Protein AF-A0A369RYW6-F1 (afdb_monomer)

Sequence (200 aa):
MDRNYFLDIVCKEEERLKSLCQYWEGVAHEENVPDEALGRIRAAIGKSGLLLNKKFQQFRKLCGTSDDVENGRETKVSDLQGFWDMVLIQVDSVTEAFKSLQLCKDNDWAENDDCKNVVKTSSSSKRKVMLRQSAVEKQATEPPQPSPQAEEKARVRELFRKQLQEMKKEGRKRVPKRMSDSIEIYAPDVMIIESPSNYK

Secondary structure (DSSP, 8-state):
--HHHHHHHHHHHHHHHHHHHHHHHHHTTSTT--HHHHHHHHHHHHHHHHIIIIIIHHHHHHHH---BGGGTB---HHHHHHHHHHHHHHHHHHHHHHHHHHHHHHTTT---GGGTTTTTS-----------PPP-------PPP--HHHHHHHHHHHHHHHHHHHHHHHHHHSS-------------------------

Solvent-accessible surface area (backbone atoms only — not comparable to full-atom values): 12683 Å² total; per-residue (Å²): 137,55,60,66,59,52,53,54,52,50,52,54,52,50,52,55,51,49,53,53,40,53,52,50,53,55,53,65,69,45,91,87,60,52,70,70,56,43,51,52,48,53,50,45,43,51,54,48,50,49,39,58,71,42,55,50,48,50,48,54,47,58,58,69,53,71,58,42,72,91,75,71,57,63,77,46,72,67,56,52,49,57,51,48,55,58,50,48,56,55,51,48,58,44,52,48,51,50,50,38,48,48,56,23,57,78,51,78,59,50,91,46,74,68,64,67,72,71,82,85,82,74,92,83,73,92,72,84,76,82,77,84,77,78,91,78,89,82,83,91,80,81,87,79,78,83,50,74,67,57,54,50,53,51,51,54,52,50,52,54,53,50,53,53,54,50,53,52,53,52,58,64,69,69,58,78,95,76,79,92,74,82,80,79,80,82,72,80,80,79,76,78,76,84,77,79,94,78,89,133

Mean predicted aligned error: 18.82 Å

Nearest PDB structures (foldseek):
  8i7o-assembly1_Fb  TM=1.808E-01  e=9.215E+00  Mus musculus

Structure (mmCIF, N/CA/C/O backbone):
data_AF-A0A369RYW6-F1
#
_entry.id   AF-A0A369RYW6-F1
#
loop_
_atom_site.group_PDB
_atom_site.id
_atom_site.type_symbol
_atom_site.label_atom_id
_atom_site.label_alt_id
_atom_site.label_comp_id
_atom_site.label_asym_id
_atom_site.label_entity_id
_atom_site.label_seq_id
_atom_site.pdbx_PDB_ins_code
_atom_site.Cartn_x
_atom_site.Cartn_y
_atom_site.Cartn_z
_atom_site.occupancy
_atom_site.B_iso_or_equiv
_atom_site.auth_seq_id
_atom_site.auth_comp_id
_atom_site.auth_asym_id
_atom_site.auth_atom_id
_atom_site.pdbx_PDB_model_num
ATOM 1 N N . MET A 1 1 ? 5.140 -12.213 -22.099 1.00 76.69 1 MET A N 1
ATOM 2 C CA . MET A 1 1 ? 4.944 -11.019 -21.255 1.00 76.69 1 MET A CA 1
ATOM 3 C C . MET A 1 1 ? 5.632 -9.861 -21.944 1.00 76.69 1 MET A C 1
ATOM 5 O O . MET A 1 1 ? 6.791 -10.017 -22.310 1.00 76.69 1 MET A O 1
ATOM 9 N N . ASP A 1 2 ? 4.935 -8.757 -22.177 1.00 83.69 2 ASP A N 1
ATOM 10 C CA . ASP A 1 2 ? 5.499 -7.532 -22.748 1.00 83.69 2 ASP A CA 1
ATOM 11 C C . ASP A 1 2 ? 5.269 -6.348 -21.792 1.00 83.69 2 ASP A C 1
ATOM 13 O O . ASP A 1 2 ? 4.672 -6.496 -20.723 1.00 83.69 2 ASP A O 1
ATOM 17 N N . ARG A 1 3 ? 5.773 -5.161 -22.143 1.00 85.81 3 ARG A N 1
ATOM 18 C CA . ARG A 1 3 ? 5.644 -3.969 -21.289 1.00 85.81 3 ARG A CA 1
ATOM 19 C C . ARG A 1 3 ? 4.186 -3.526 -21.105 1.00 85.81 3 ARG A C 1
ATOM 21 O O . ARG A 1 3 ? 3.832 -3.036 -20.037 1.00 85.81 3 ARG A O 1
ATOM 28 N N . ASN A 1 4 ? 3.339 -3.738 -22.111 1.00 87.88 4 ASN A N 1
ATOM 29 C CA . ASN A 1 4 ? 1.924 -3.369 -22.063 1.00 87.88 4 ASN A CA 1
ATOM 30 C C . ASN A 1 4 ? 1.141 -4.243 -21.076 1.00 87.88 4 ASN A C 1
ATOM 32 O O . ASN A 1 4 ? 0.338 -3.724 -20.305 1.00 87.88 4 ASN A O 1
ATOM 36 N N . TYR A 1 5 ? 1.430 -5.545 -21.037 1.00 91.19 5 TYR A N 1
ATOM 37 C CA . TYR A 1 5 ? 0.889 -6.461 -20.034 1.00 91.19 5 TYR A CA 1
ATOM 38 C C . TYR A 1 5 ? 1.204 -5.998 -18.605 1.00 91.19 5 TYR A C 1
ATOM 40 O O . TYR A 1 5 ? 0.323 -5.962 -17.747 1.00 91.19 5 TYR A O 1
ATOM 48 N N . PHE A 1 6 ? 2.449 -5.586 -18.353 1.00 90.88 6 PHE A N 1
ATOM 49 C CA . PHE A 1 6 ? 2.848 -5.066 -17.047 1.00 90.88 6 PHE A CA 1
ATOM 50 C C . PHE A 1 6 ? 2.112 -3.773 -16.683 1.00 90.88 6 PHE A C 1
ATOM 52 O O . PHE A 1 6 ? 1.672 -3.634 -15.545 1.00 90.88 6 PHE A O 1
ATOM 59 N N . LEU A 1 7 ? 1.925 -2.849 -17.631 1.00 91.19 7 LEU A N 1
ATOM 60 C CA . LEU A 1 7 ? 1.157 -1.622 -17.396 1.00 91.19 7 LEU A CA 1
ATOM 61 C C . LEU A 1 7 ? -0.304 -1.904 -17.011 1.00 91.19 7 LEU A C 1
ATOM 63 O O . LEU A 1 7 ? -0.811 -1.269 -16.088 1.00 91.19 7 LEU A O 1
ATOM 67 N N . ASP A 1 8 ? -0.961 -2.862 -17.669 1.00 93.00 8 ASP A N 1
ATOM 68 C CA . ASP A 1 8 ? -2.337 -3.258 -17.340 1.00 93.00 8 ASP A CA 1
ATOM 69 C C . ASP A 1 8 ? -2.437 -3.854 -15.927 1.00 93.00 8 ASP A C 1
ATOM 71 O O . ASP A 1 8 ? -3.273 -3.439 -15.121 1.00 93.00 8 ASP A O 1
ATOM 75 N N . ILE A 1 9 ? -1.529 -4.770 -15.581 1.00 93.38 9 ILE A N 1
ATOM 76 C CA . ILE A 1 9 ? -1.497 -5.382 -14.246 1.00 93.38 9 ILE A CA 1
ATOM 77 C C . ILE A 1 9 ? -1.264 -4.346 -13.149 1.00 93.38 9 ILE A C 1
ATOM 79 O O . ILE A 1 9 ? -1.927 -4.379 -12.115 1.00 93.38 9 ILE A O 1
ATOM 83 N N . VAL A 1 10 ? -0.349 -3.408 -13.369 1.00 93.38 10 VAL A N 1
ATOM 84 C CA . VAL A 1 10 ? -0.043 -2.332 -12.417 1.00 93.38 10 VAL A CA 1
ATOM 85 C C . VAL A 1 10 ? -1.255 -1.451 -12.190 1.00 93.38 10 VAL A C 1
ATOM 87 O O . VAL A 1 10 ? -1.544 -1.127 -11.044 1.00 93.38 10 VAL A O 1
ATOM 90 N N . CYS A 1 11 ? -1.977 -1.078 -13.251 1.00 93.69 11 CYS A N 1
ATOM 91 C CA . CYS A 1 11 ? -3.211 -0.305 -13.124 1.00 93.69 11 CYS A CA 1
ATOM 92 C C . CYS A 1 11 ? -4.242 -1.043 -12.262 1.00 93.69 11 CYS A C 1
ATOM 94 O O . CYS A 1 11 ? -4.737 -0.470 -11.292 1.00 93.69 11 CYS A O 1
ATOM 96 N N . LYS A 1 12 ? -4.498 -2.323 -12.556 1.00 95.69 12 LYS A N 1
ATOM 97 C CA . LYS A 1 12 ? -5.441 -3.154 -11.790 1.00 95.69 12 LYS A CA 1
ATOM 98 C C . LYS A 1 12 ? -5.046 -3.266 -10.320 1.00 95.69 12 LYS A C 1
ATOM 100 O O . LYS A 1 12 ? -5.884 -3.113 -9.434 1.00 95.69 12 LYS A O 1
ATOM 105 N N . GLU A 1 13 ? -3.767 -3.499 -10.052 1.00 95.56 13 GLU A N 1
ATOM 106 C CA . GLU A 1 13 ? -3.276 -3.681 -8.690 1.00 95.56 13 GLU A CA 1
ATOM 107 C C . GLU A 1 13 ? -3.247 -2.361 -7.899 1.00 95.56 13 GLU A C 1
ATOM 109 O O . GLU A 1 13 ? -3.563 -2.347 -6.708 1.00 95.56 13 GLU A O 1
ATOM 114 N N . GLU A 1 14 ? -2.949 -1.229 -8.550 1.00 95.75 14 GLU A N 1
ATOM 115 C CA . GLU A 1 14 ? -3.093 0.099 -7.944 1.00 95.75 14 GLU A CA 1
ATOM 116 C C . GLU A 1 14 ? -4.538 0.385 -7.548 1.00 95.75 14 GLU A C 1
ATOM 118 O O . GLU A 1 14 ? -4.778 0.886 -6.451 1.00 95.75 14 GLU A O 1
ATOM 123 N N . GLU A 1 15 ? -5.493 0.114 -8.439 1.00 97.06 15 GLU A N 1
ATOM 124 C CA . GLU A 1 15 ? -6.917 0.318 -8.173 1.00 97.06 15 GLU A CA 1
ATOM 125 C C . GLU A 1 15 ? -7.376 -0.551 -7.006 1.00 97.06 15 GLU A C 1
ATOM 127 O O . GLU A 1 15 ? -7.925 -0.028 -6.035 1.00 97.06 15 GLU A O 1
ATOM 132 N N . ARG A 1 16 ? -7.039 -1.846 -7.030 1.00 97.31 16 ARG A N 1
ATOM 133 C CA . ARG A 1 16 ? -7.336 -2.782 -5.942 1.00 97.31 16 ARG A CA 1
ATOM 134 C C . ARG A 1 16 ? -6.794 -2.281 -4.601 1.00 97.31 16 ARG A C 1
ATOM 136 O O . ARG A 1 16 ? -7.523 -2.257 -3.608 1.00 97.31 16 ARG A O 1
ATOM 143 N N . LEU A 1 17 ? -5.525 -1.866 -4.560 1.00 97.44 17 LEU A N 1
ATOM 144 C CA . LEU A 1 17 ? -4.885 -1.395 -3.332 1.00 97.44 17 LEU A CA 1
ATOM 145 C C . LEU A 1 17 ? -5.458 -0.048 -2.860 1.00 97.44 17 LEU A C 1
ATOM 147 O O . LEU A 1 17 ? -5.629 0.143 -1.656 1.00 97.44 17 LEU A O 1
ATOM 151 N N . LYS A 1 18 ? -5.803 0.869 -3.775 1.00 97.75 18 LYS A N 1
ATOM 152 C CA . LYS A 1 18 ? -6.486 2.135 -3.449 1.00 97.75 18 LYS A CA 1
ATOM 153 C C . LYS A 1 18 ? -7.860 1.888 -2.837 1.00 97.75 18 LYS A C 1
ATOM 155 O O . LYS A 1 18 ? -8.150 2.465 -1.792 1.00 97.75 18 LYS A O 1
ATOM 160 N N . SER A 1 19 ? -8.672 1.021 -3.440 1.00 97.75 19 SER A N 1
ATOM 161 C CA . SER A 1 19 ? -9.990 0.664 -2.904 1.00 97.75 19 SER A CA 1
ATOM 162 C C . SER A 1 19 ? -9.879 0.036 -1.517 1.00 97.75 19 SER A C 1
ATOM 164 O O . SER A 1 19 ? -10.650 0.380 -0.624 1.00 97.75 19 SER A O 1
ATOM 166 N N . LEU A 1 20 ? -8.873 -0.818 -1.298 1.00 97.00 20 LEU A N 1
ATOM 167 C CA . LEU A 1 20 ? -8.615 -1.399 0.017 1.00 97.00 20 LEU A CA 1
ATOM 168 C C . LEU A 1 20 ? -8.254 -0.321 1.051 1.00 97.00 20 LEU A C 1
ATOM 170 O O . LEU A 1 20 ? -8.810 -0.318 2.145 1.00 97.00 20 LEU A O 1
ATOM 174 N N . CYS A 1 21 ? -7.388 0.634 0.694 1.00 97.94 21 CYS A N 1
ATOM 175 C CA . CYS A 1 21 ? -7.065 1.762 1.571 1.00 97.94 21 CYS A CA 1
ATOM 176 C C . CYS A 1 21 ? -8.296 2.608 1.900 1.00 97.94 21 CYS A C 1
ATOM 178 O O . CYS A 1 21 ? -8.480 2.964 3.054 1.00 97.94 21 CYS A O 1
ATOM 180 N N . GLN A 1 22 ? -9.137 2.915 0.910 1.00 98.06 22 GLN A N 1
ATOM 181 C CA . GLN A 1 22 ? -10.349 3.716 1.106 1.00 98.06 22 GLN A CA 1
ATOM 182 C C . GLN A 1 22 ? -11.343 3.036 2.048 1.00 98.06 22 GLN A C 1
ATOM 184 O O . GLN A 1 22 ? -11.885 3.691 2.934 1.00 98.06 22 GLN A O 1
ATOM 189 N N . TYR A 1 23 ? -11.549 1.726 1.891 1.00 97.81 23 TYR A N 1
ATOM 190 C CA . TYR A 1 23 ? -12.381 0.951 2.809 1.00 97.81 23 TYR A CA 1
ATOM 191 C C . TYR A 1 23 ? -11.855 1.056 4.245 1.00 97.81 23 TYR A C 1
ATOM 193 O O . TYR A 1 23 ? -12.596 1.429 5.151 1.00 97.81 23 TYR A O 1
ATOM 201 N N . TRP A 1 24 ? -10.561 0.795 4.445 1.00 97.69 24 TRP A N 1
ATOM 202 C CA . TRP A 1 24 ? -9.947 0.831 5.772 1.00 97.69 24 TRP A CA 1
ATOM 203 C C . TRP A 1 24 ? -9.863 2.234 6.374 1.00 97.69 24 TRP A C 1
ATOM 205 O O . TRP A 1 24 ? -9.953 2.371 7.590 1.00 97.69 24 TRP A O 1
ATOM 215 N N . GLU A 1 25 ? -9.744 3.273 5.549 1.00 97.31 25 GLU A N 1
ATOM 216 C CA . GLU A 1 25 ? -9.858 4.663 5.993 1.00 97.31 25 GLU A CA 1
ATOM 217 C C . GLU A 1 25 ? -11.265 4.932 6.539 1.00 97.31 25 GLU A C 1
ATOM 219 O O . GLU A 1 25 ? -11.399 5.533 7.599 1.00 97.31 25 GLU A O 1
ATOM 224 N N . GLY A 1 26 ? -12.309 4.422 5.877 1.00 96.88 26 GLY A N 1
ATOM 225 C CA . GLY A 1 26 ? -13.681 4.478 6.385 1.00 96.88 26 GLY A CA 1
ATOM 226 C C . GLY A 1 26 ? -13.829 3.779 7.737 1.00 96.88 26 GLY A C 1
ATOM 227 O O . GLY A 1 26 ? -14.357 4.372 8.673 1.00 96.88 26 GLY A O 1
ATOM 228 N N . VAL A 1 27 ? -13.274 2.567 7.873 1.00 95.31 27 VAL A N 1
ATOM 229 C CA . VAL A 1 27 ? -13.269 1.837 9.153 1.00 95.31 27 VAL A CA 1
ATOM 230 C C . VAL A 1 27 ? -12.545 2.627 10.245 1.00 95.31 27 VAL A C 1
ATOM 232 O O . VAL A 1 27 ? -13.009 2.668 11.375 1.00 95.31 27 VAL A O 1
ATOM 235 N N . ALA A 1 28 ? -11.444 3.310 9.924 1.00 94.62 28 ALA A N 1
ATOM 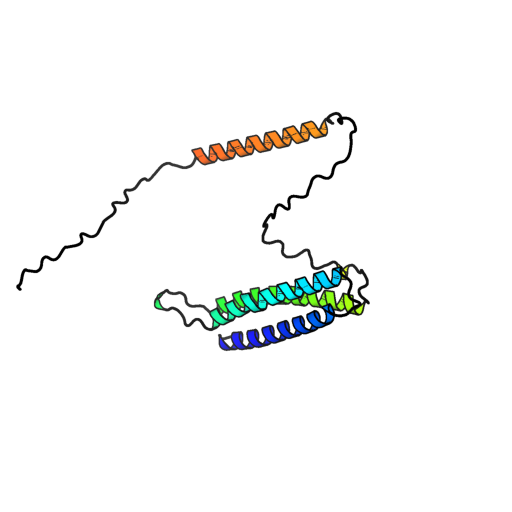236 C CA . ALA A 1 28 ? -10.700 4.115 10.895 1.00 94.62 28 ALA A CA 1
ATOM 237 C C . ALA A 1 28 ? -11.478 5.325 11.453 1.00 94.62 28 ALA A C 1
ATOM 239 O O . ALA A 1 28 ? -11.027 5.921 12.431 1.00 94.62 28 ALA A O 1
ATOM 240 N N . HIS A 1 29 ? -12.602 5.698 10.836 1.00 94.44 29 HIS A N 1
ATOM 241 C CA . HIS A 1 29 ? -13.495 6.758 11.308 1.00 94.44 29 HIS A CA 1
ATOM 242 C C . HIS A 1 29 ? -14.703 6.222 12.102 1.00 94.44 29 HIS A C 1
ATOM 244 O O . HIS A 1 29 ? -15.500 7.019 12.590 1.00 94.44 29 HIS A O 1
ATOM 250 N N . GLU A 1 30 ? -14.861 4.900 12.240 1.00 93.44 30 GLU A N 1
ATOM 251 C CA . GLU A 1 30 ? -15.901 4.295 13.082 1.00 93.44 30 GLU A CA 1
ATOM 252 C C . GLU A 1 30 ? -15.575 4.510 14.581 1.00 93.44 30 GLU A C 1
ATOM 254 O O . GLU A 1 30 ? -14.426 4.379 15.000 1.00 93.44 30 GLU A O 1
ATOM 259 N N . GLU A 1 31 ? -16.579 4.806 15.419 1.00 85.56 31 GLU A N 1
ATOM 260 C CA . GLU A 1 31 ? -16.372 5.108 16.855 1.00 85.56 31 GLU A CA 1
ATOM 261 C C . GLU A 1 31 ? -15.936 3.894 17.697 1.00 85.56 31 GLU A C 1
ATOM 263 O O . GLU A 1 31 ? -15.359 4.057 18.769 1.00 85.56 31 GLU A O 1
ATOM 268 N N . ASN A 1 32 ? -16.179 2.672 17.216 1.00 88.50 32 ASN A N 1
ATOM 269 C CA . ASN A 1 32 ? -15.964 1.437 17.980 1.00 88.50 32 ASN A CA 1
ATOM 270 C C . ASN A 1 32 ? -14.608 0.765 17.708 1.00 88.50 32 ASN A C 1
ATOM 272 O O . ASN A 1 32 ? -14.431 -0.408 18.032 1.00 88.50 32 ASN A O 1
ATOM 276 N N . VAL A 1 33 ? -13.656 1.465 17.083 1.00 91.75 33 VAL A N 1
ATOM 277 C CA . VAL A 1 33 ? -12.335 0.899 16.773 1.00 91.75 33 VAL A CA 1
ATOM 278 C C . VAL A 1 33 ? -11.345 1.215 17.897 1.00 91.75 33 VAL A C 1
ATOM 280 O O . VAL A 1 33 ? -11.083 2.389 18.157 1.00 91.75 33 VAL A O 1
ATOM 283 N N . PRO A 1 34 ? -10.728 0.207 18.540 1.00 92.00 34 PRO A N 1
ATOM 284 C CA . PRO A 1 34 ? -9.724 0.446 19.572 1.00 92.00 34 PRO A CA 1
ATOM 285 C C . PRO A 1 34 ? -8.488 1.180 19.038 1.00 92.00 34 PRO A C 1
ATOM 287 O O . PRO A 1 34 ? -8.051 0.934 17.911 1.00 92.00 34 PRO A O 1
ATOM 290 N N . ASP A 1 35 ? -7.846 1.994 19.881 1.00 90.88 35 ASP A N 1
ATOM 291 C CA . ASP A 1 35 ? -6.658 2.788 19.517 1.00 90.88 35 ASP A CA 1
ATOM 292 C C . ASP A 1 35 ? -5.524 1.953 18.900 1.00 90.88 35 ASP A C 1
ATOM 294 O O . ASP A 1 35 ? -4.876 2.374 17.938 1.00 90.88 35 ASP A O 1
ATOM 298 N N . GLU A 1 36 ? -5.310 0.736 19.406 1.00 89.81 36 GLU A N 1
ATOM 299 C CA . GLU A 1 36 ? -4.298 -0.180 18.872 1.00 89.81 36 GLU A CA 1
ATOM 300 C C . GLU A 1 36 ? -4.646 -0.653 17.450 1.00 89.81 36 GLU A C 1
ATOM 302 O O . GLU A 1 36 ? -3.780 -0.746 16.575 1.00 89.81 36 GLU A O 1
ATOM 307 N N . ALA A 1 37 ? -5.925 -0.928 17.179 1.00 91.75 37 ALA A N 1
ATOM 308 C CA . ALA A 1 37 ? -6.388 -1.267 15.838 1.00 91.75 37 ALA A CA 1
ATOM 309 C C . ALA A 1 37 ? -6.293 -0.057 14.897 1.00 91.75 37 ALA A C 1
ATOM 311 O O . ALA A 1 37 ? -5.787 -0.205 13.784 1.00 91.75 37 ALA A O 1
ATOM 312 N N . LEU A 1 38 ? -6.659 1.146 15.355 1.00 94.19 38 LEU A N 1
ATOM 313 C CA . LEU A 1 38 ? -6.482 2.390 14.596 1.00 94.19 38 LEU A CA 1
ATOM 314 C C . LEU A 1 38 ? -5.016 2.627 14.218 1.00 94.19 38 LEU A C 1
ATOM 316 O O . LEU A 1 38 ? -4.717 2.985 13.076 1.00 94.19 38 LEU A O 1
ATOM 320 N N . GLY A 1 39 ? -4.086 2.399 15.148 1.00 94.25 39 GLY A N 1
ATOM 321 C CA . GLY A 1 39 ? -2.649 2.483 14.888 1.00 94.25 39 GLY A CA 1
ATOM 322 C C . GLY A 1 39 ? -2.207 1.531 13.774 1.00 94.25 39 GLY A C 1
ATOM 323 O O . GLY A 1 39 ? -1.517 1.946 12.837 1.00 94.25 39 GLY A O 1
ATOM 324 N N . ARG A 1 40 ? -2.660 0.273 13.825 1.00 94.50 40 ARG A N 1
ATOM 325 C CA . ARG A 1 40 ? -2.381 -0.737 12.792 1.00 94.50 40 ARG A CA 1
ATOM 326 C C . ARG A 1 40 ? -3.003 -0.382 11.438 1.00 94.50 40 ARG A C 1
ATOM 328 O O . ARG A 1 40 ? -2.312 -0.497 10.425 1.00 94.50 40 ARG A O 1
ATOM 335 N N . ILE A 1 41 ? -4.247 0.101 11.410 1.00 96.06 41 ILE A N 1
ATOM 336 C CA . ILE A 1 41 ? -4.922 0.554 10.184 1.00 96.06 41 ILE A CA 1
ATOM 337 C C . ILE A 1 41 ? -4.132 1.697 9.539 1.00 96.06 41 ILE A C 1
ATOM 339 O O . ILE A 1 41 ? -3.732 1.594 8.379 1.00 96.06 41 ILE A O 1
ATOM 343 N N . ARG A 1 42 ? -3.812 2.749 10.303 1.00 96.69 42 ARG A N 1
ATOM 344 C CA . ARG A 1 42 ? -3.034 3.902 9.813 1.00 96.69 42 ARG A CA 1
ATOM 345 C C . ARG A 1 42 ? -1.658 3.486 9.298 1.00 96.69 42 ARG A C 1
ATOM 347 O O . ARG A 1 42 ? -1.205 3.989 8.270 1.00 96.69 42 ARG A O 1
ATOM 354 N N . ALA A 1 43 ? -0.993 2.547 9.973 1.00 96.69 43 ALA A N 1
ATOM 355 C CA . ALA A 1 43 ? 0.288 2.011 9.522 1.00 96.69 43 ALA A CA 1
ATOM 356 C C . ALA A 1 43 ? 0.164 1.243 8.193 1.00 96.69 43 ALA A C 1
ATOM 358 O O . ALA A 1 43 ? 0.985 1.444 7.292 1.00 96.69 43 ALA A O 1
ATOM 359 N N . ALA A 1 44 ? -0.863 0.400 8.042 1.00 97.12 44 ALA A N 1
ATOM 360 C CA . ALA A 1 44 ? -1.126 -0.346 6.812 1.00 97.12 44 ALA A CA 1
ATOM 361 C C . ALA A 1 44 ? -1.478 0.586 5.640 1.00 97.12 44 ALA A C 1
ATOM 363 O O . ALA A 1 44 ? -0.895 0.462 4.558 1.00 97.12 44 ALA A O 1
ATOM 364 N N . ILE A 1 45 ? -2.341 1.583 5.862 1.00 97.94 45 ILE A N 1
ATOM 365 C CA . ILE A 1 45 ? -2.678 2.618 4.871 1.00 97.94 45 ILE A CA 1
ATOM 366 C C . ILE A 1 45 ? -1.429 3.420 4.490 1.00 97.94 45 ILE A C 1
ATOM 368 O O . ILE A 1 45 ? -1.141 3.594 3.307 1.00 97.94 45 ILE A O 1
ATOM 372 N N . GLY A 1 46 ? -0.612 3.829 5.465 1.00 97.62 46 GLY A N 1
ATOM 373 C CA . GLY A 1 46 ? 0.644 4.535 5.212 1.00 97.62 46 GLY A CA 1
ATOM 374 C C . GLY A 1 46 ? 1.624 3.720 4.360 1.00 97.62 46 GLY A C 1
ATOM 375 O O . GLY A 1 46 ? 2.191 4.235 3.391 1.00 97.62 46 GLY A O 1
ATOM 376 N N . LYS A 1 47 ? 1.797 2.426 4.664 1.00 97.06 47 LYS A N 1
ATOM 377 C CA . LYS A 1 47 ? 2.647 1.518 3.875 1.00 97.06 47 LYS A CA 1
ATOM 378 C C . LYS A 1 47 ? 2.102 1.337 2.454 1.00 97.06 47 LYS A C 1
ATOM 380 O O . LYS A 1 47 ? 2.876 1.411 1.500 1.00 97.06 47 LYS A O 1
ATOM 385 N N . SER A 1 48 ? 0.788 1.198 2.300 1.00 97.69 48 SER A N 1
ATOM 386 C CA . SER A 1 48 ? 0.113 1.150 0.995 1.00 97.69 48 SER A CA 1
ATOM 387 C C . SER A 1 48 ? 0.335 2.427 0.186 1.00 97.69 48 SER A C 1
ATOM 389 O O . SER A 1 48 ? 0.704 2.372 -0.985 1.00 97.69 48 SER A O 1
ATOM 391 N N . GLY A 1 49 ? 0.196 3.591 0.823 1.00 97.19 49 GLY A N 1
ATOM 392 C CA . GLY A 1 49 ? 0.434 4.891 0.203 1.00 97.19 49 GLY A CA 1
ATOM 393 C C . GLY A 1 49 ? 1.872 5.046 -0.291 1.00 97.19 49 GLY A C 1
ATOM 394 O O . GLY A 1 49 ? 2.097 5.608 -1.364 1.00 97.19 49 GLY A O 1
ATOM 395 N N . LEU A 1 50 ? 2.856 4.503 0.434 1.00 97.06 50 LEU A N 1
ATOM 396 C CA . LEU A 1 50 ? 4.244 4.457 -0.033 1.00 97.06 50 LEU A CA 1
ATOM 397 C C . LEU A 1 50 ? 4.413 3.554 -1.256 1.00 97.06 50 LEU A C 1
ATOM 399 O O . LEU A 1 50 ? 5.163 3.920 -2.162 1.00 97.06 50 LEU A O 1
ATOM 403 N N . LEU A 1 51 ? 3.730 2.408 -1.313 1.00 96.62 51 LEU A N 1
ATOM 404 C CA . LEU A 1 51 ? 3.743 1.564 -2.507 1.00 96.62 51 LEU A CA 1
ATOM 405 C C . LEU A 1 51 ? 3.168 2.331 -3.697 1.00 96.62 51 LEU A C 1
ATOM 407 O O . LEU A 1 51 ? 3.876 2.510 -4.689 1.00 96.62 51 LEU A O 1
ATOM 411 N N . LEU A 1 52 ? 1.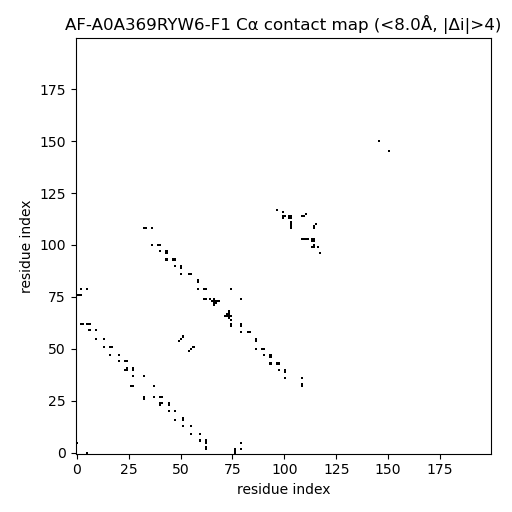945 2.848 -3.569 1.00 96.50 52 LEU A N 1
ATOM 412 C CA . LEU A 1 52 ? 1.223 3.553 -4.632 1.00 96.50 52 LEU A CA 1
ATOM 413 C C . LEU A 1 52 ? 2.002 4.761 -5.170 1.00 96.50 52 LEU A C 1
ATOM 415 O O . LEU A 1 52 ? 2.166 4.914 -6.377 1.00 96.50 52 LEU A O 1
ATOM 419 N N . ASN A 1 53 ? 2.532 5.603 -4.282 1.00 95.38 53 ASN A N 1
ATOM 420 C CA . ASN A 1 53 ? 3.191 6.848 -4.684 1.00 95.38 53 ASN A CA 1
ATOM 421 C C . ASN A 1 53 ? 4.669 6.677 -5.056 1.00 95.38 53 ASN A C 1
ATOM 423 O O . ASN A 1 53 ? 5.248 7.576 -5.664 1.00 95.38 53 ASN A O 1
ATOM 427 N N . LYS A 1 54 ? 5.310 5.559 -4.684 1.00 95.56 54 LYS A N 1
ATOM 428 C CA . LYS A 1 54 ? 6.738 5.336 -4.966 1.00 95.56 54 LYS A CA 1
ATOM 429 C C . LYS A 1 54 ? 6.976 4.130 -5.851 1.00 95.56 54 LYS A C 1
ATOM 431 O O . LYS A 1 54 ? 7.500 4.290 -6.946 1.00 95.56 54 LYS A O 1
ATOM 436 N N . LYS A 1 55 ? 6.629 2.930 -5.384 1.00 95.19 55 LYS A N 1
ATOM 437 C CA . LYS A 1 55 ? 6.965 1.680 -6.080 1.00 95.19 55 LYS A CA 1
ATOM 438 C C . LYS A 1 55 ? 6.214 1.540 -7.397 1.00 95.19 55 LYS A C 1
ATOM 440 O O . LYS A 1 55 ? 6.845 1.288 -8.418 1.00 95.19 55 LYS A O 1
ATOM 445 N N . PHE A 1 56 ? 4.913 1.798 -7.388 1.00 94.81 56 PHE A N 1
ATOM 446 C CA . PHE A 1 56 ? 4.088 1.756 -8.591 1.00 94.81 56 PHE A CA 1
ATOM 447 C C . PHE A 1 56 ? 4.477 2.850 -9.601 1.00 94.81 56 PHE A C 1
ATOM 449 O O . PHE A 1 56 ? 4.693 2.566 -10.777 1.00 94.81 56 PHE A O 1
ATOM 456 N N . GLN A 1 57 ? 4.712 4.082 -9.135 1.00 93.81 57 GLN A N 1
ATOM 457 C CA . GLN A 1 57 ? 5.214 5.173 -9.984 1.00 93.81 57 GLN A CA 1
ATOM 458 C C . GLN A 1 57 ? 6.593 4.874 -10.588 1.00 93.81 57 GLN A C 1
ATOM 460 O O . GLN A 1 57 ? 6.835 5.151 -11.761 1.00 93.81 57 GLN A O 1
ATOM 465 N N . GLN A 1 58 ? 7.504 4.291 -9.805 1.00 93.00 58 GLN A N 1
ATOM 466 C CA . GLN A 1 58 ? 8.808 3.848 -10.295 1.00 93.00 58 GLN A CA 1
ATOM 467 C C . GLN A 1 58 ? 8.651 2.773 -11.375 1.00 93.00 58 GLN A C 1
ATOM 469 O O . GLN A 1 58 ? 9.321 2.844 -12.400 1.00 93.00 58 GLN A O 1
ATOM 474 N N . PHE A 1 59 ? 7.741 1.821 -11.181 1.00 92.69 59 PHE A N 1
ATOM 475 C CA . PHE A 1 59 ? 7.504 0.767 -12.156 1.00 92.69 59 PHE A CA 1
ATOM 476 C C . PHE A 1 59 ? 6.905 1.281 -13.469 1.00 92.69 59 PHE A C 1
ATOM 478 O O . PHE A 1 59 ? 7.373 0.901 -14.539 1.00 92.69 59 PHE A O 1
ATOM 485 N N . ARG A 1 60 ? 5.934 2.205 -13.410 1.00 91.12 60 ARG A N 1
ATOM 486 C CA . ARG A 1 60 ? 5.385 2.866 -14.609 1.00 91.12 60 ARG A CA 1
ATOM 487 C C . ARG A 1 60 ? 6.477 3.575 -15.408 1.00 91.12 60 ARG A C 1
ATOM 489 O O . ARG A 1 60 ? 6.508 3.459 -16.630 1.00 91.12 60 ARG A O 1
ATOM 496 N N . LYS A 1 61 ? 7.400 4.258 -14.720 1.00 89.50 61 LYS A N 1
ATOM 497 C CA . LYS A 1 61 ? 8.569 4.880 -15.361 1.00 89.50 61 LYS A CA 1
ATOM 498 C C . LYS A 1 61 ? 9.442 3.835 -16.047 1.00 89.50 61 LYS A C 1
ATOM 500 O O . LYS A 1 61 ? 9.762 4.019 -17.212 1.00 89.50 61 LYS A O 1
ATOM 505 N N . LEU A 1 62 ? 9.761 2.728 -15.375 1.00 89.00 62 LEU A N 1
ATOM 506 C CA . LEU A 1 62 ? 10.542 1.637 -15.973 1.00 89.00 62 LEU A CA 1
ATOM 507 C C . LEU A 1 62 ? 9.857 1.042 -17.212 1.00 89.00 62 LEU A C 1
ATOM 509 O O . LEU A 1 62 ? 10.520 0.784 -18.210 1.00 89.00 62 LEU A O 1
ATOM 513 N N . CYS A 1 63 ? 8.531 0.891 -17.193 1.00 87.19 63 CYS A N 1
ATOM 514 C CA . CYS A 1 63 ? 7.780 0.418 -18.357 1.00 87.19 63 CYS A CA 1
ATOM 515 C C . CYS A 1 63 ? 7.831 1.421 -19.524 1.00 87.19 63 CYS A C 1
ATOM 517 O O . CYS A 1 63 ? 7.973 1.011 -20.674 1.00 87.19 63 CYS A O 1
ATOM 519 N N . GLY A 1 64 ? 7.736 2.723 -19.230 1.00 80.25 64 GLY A N 1
ATOM 520 C CA . GLY A 1 64 ? 7.696 3.800 -20.225 1.00 80.25 64 GLY A CA 1
ATOM 521 C C . GLY A 1 64 ? 9.054 4.347 -20.675 1.00 80.25 64 GLY A C 1
ATOM 522 O O . GLY A 1 64 ? 9.082 5.180 -21.575 1.00 80.25 64 GLY A O 1
ATOM 523 N N . THR A 1 65 ? 10.168 3.924 -20.068 1.00 75.88 65 THR A N 1
ATOM 524 C CA . THR A 1 65 ? 11.506 4.373 -20.483 1.00 75.88 65 THR A CA 1
ATOM 525 C C . THR A 1 65 ? 11.821 3.710 -21.822 1.00 75.88 65 THR A C 1
ATOM 527 O O . THR A 1 65 ? 12.082 2.508 -21.865 1.00 75.88 65 THR A O 1
ATOM 530 N N . SER A 1 66 ? 11.721 4.461 -22.920 1.00 63.03 66 SER A N 1
ATOM 531 C CA . SER A 1 66 ? 12.275 4.054 -24.212 1.00 63.03 66 SER A CA 1
ATOM 532 C C . SER A 1 66 ? 13.775 3.883 -24.037 1.00 63.03 66 SER A C 1
ATOM 534 O O . SER A 1 66 ? 14.402 4.735 -23.414 1.00 63.03 66 SER A O 1
ATOM 536 N N . ASP A 1 67 ? 14.324 2.776 -24.514 1.00 64.19 67 ASP A N 1
ATOM 537 C CA . ASP A 1 67 ? 15.701 2.400 -24.225 1.00 64.19 67 ASP A CA 1
ATOM 538 C C . ASP A 1 67 ? 16.660 3.534 -24.606 1.00 64.19 67 ASP A C 1
ATOM 540 O O . ASP A 1 67 ? 16.677 3.985 -25.752 1.00 64.19 67 ASP A O 1
ATOM 544 N N . ASP A 1 68 ? 17.440 4.023 -23.635 1.00 59.97 68 ASP A N 1
ATOM 545 C CA . ASP A 1 68 ? 18.502 4.996 -23.889 1.00 59.97 68 ASP A CA 1
ATOM 546 C C . ASP A 1 68 ? 19.644 4.249 -24.589 1.00 59.97 68 ASP A C 1
ATOM 548 O O . ASP A 1 68 ? 20.616 3.806 -23.962 1.00 59.97 68 ASP A O 1
ATOM 552 N N . VAL A 1 69 ? 19.489 4.059 -25.904 1.00 57.56 69 VAL A N 1
ATOM 553 C CA . VAL A 1 69 ? 20.436 3.337 -26.768 1.00 57.56 69 VAL A CA 1
ATOM 554 C C . VAL A 1 69 ? 21.835 3.961 -26.677 1.00 57.56 69 VAL A C 1
ATOM 556 O O . VAL A 1 69 ? 22.834 3.249 -26.713 1.00 57.56 69 VAL A O 1
ATOM 559 N N . GLU A 1 70 ? 21.909 5.278 -26.463 1.00 59.75 70 GLU A N 1
ATOM 560 C CA . GLU A 1 70 ? 23.151 6.052 -26.341 1.00 59.75 70 GLU A CA 1
ATOM 561 C C . GLU A 1 70 ? 23.958 5.729 -25.067 1.00 59.75 70 GLU A C 1
ATOM 563 O O . GLU A 1 70 ? 25.186 5.801 -25.069 1.00 59.75 70 GLU A O 1
ATOM 568 N N . ASN A 1 71 ? 23.299 5.292 -23.989 1.00 63.75 71 ASN A N 1
ATOM 569 C CA . ASN A 1 71 ? 23.944 4.981 -22.708 1.00 63.75 71 ASN A CA 1
ATOM 570 C C . ASN A 1 71 ? 23.971 3.479 -22.383 1.00 63.75 71 ASN A C 1
ATOM 572 O O . ASN A 1 71 ? 24.440 3.103 -21.304 1.00 63.75 71 ASN A O 1
ATOM 576 N N . GLY A 1 72 ? 23.452 2.626 -23.274 1.00 62.00 72 GLY A N 1
ATOM 577 C CA . GLY A 1 72 ? 23.381 1.174 -23.077 1.00 62.00 72 GLY A CA 1
ATOM 578 C C . GLY A 1 72 ? 22.496 0.744 -21.901 1.00 62.00 72 GLY A C 1
ATOM 579 O O . GLY A 1 72 ? 22.661 -0.357 -21.377 1.00 62.00 72 GLY A O 1
ATOM 580 N N . ARG A 1 73 ? 21.579 1.611 -21.447 1.00 64.62 73 ARG A N 1
ATOM 581 C CA . ARG A 1 73 ? 20.658 1.343 -20.329 1.00 64.62 73 ARG A CA 1
ATOM 582 C C . ARG A 1 73 ? 19.293 0.927 -20.867 1.00 64.62 73 ARG A C 1
ATOM 584 O O . ARG A 1 73 ? 18.305 1.636 -20.719 1.00 64.62 73 ARG A O 1
ATOM 591 N N . GLU A 1 74 ? 19.260 -0.229 -21.511 1.00 71.50 74 GLU A N 1
ATOM 592 C CA . GLU A 1 74 ? 18.018 -0.871 -21.939 1.00 71.50 74 GLU A CA 1
ATOM 593 C C . GLU A 1 74 ? 17.356 -1.559 -20.739 1.00 71.50 74 GLU A C 1
ATOM 595 O O . GLU A 1 74 ? 17.995 -2.351 -20.041 1.00 71.50 74 GLU A O 1
ATOM 600 N N . THR A 1 75 ? 16.078 -1.262 -20.487 1.00 78.75 75 THR A N 1
ATOM 601 C CA . THR A 1 75 ? 15.321 -1.962 -19.437 1.00 78.75 75 THR A CA 1
ATOM 602 C C . THR A 1 75 ? 14.756 -3.244 -20.030 1.00 78.75 75 THR A C 1
ATOM 604 O O . THR A 1 75 ? 13.823 -3.219 -20.838 1.00 78.75 75 THR A O 1
ATOM 607 N N . LYS A 1 76 ? 15.302 -4.397 -19.644 1.00 84.81 76 LYS A N 1
ATOM 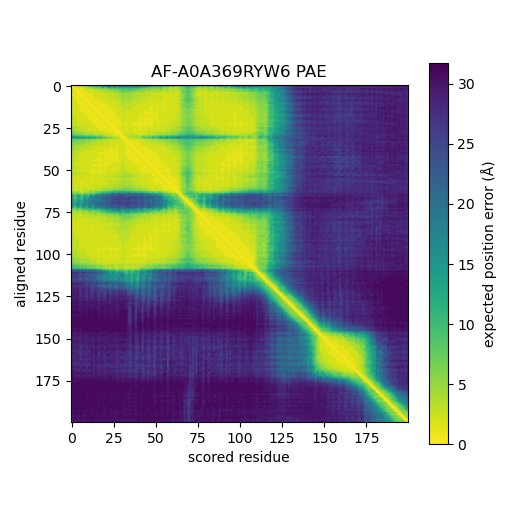608 C CA . LYS A 1 76 ? 14.843 -5.672 -20.197 1.00 84.81 76 LYS A CA 1
ATOM 609 C C . LYS A 1 76 ? 13.514 -6.070 -19.575 1.00 84.81 76 LYS A C 1
ATOM 611 O O . LYS A 1 76 ? 13.210 -5.759 -18.425 1.00 84.81 76 LYS A O 1
ATOM 616 N N . VAL A 1 77 ? 12.734 -6.859 -20.310 1.00 86.44 77 VAL A N 1
ATOM 617 C CA . VAL A 1 77 ? 11.492 -7.456 -19.789 1.00 86.44 77 VAL A CA 1
ATOM 618 C C . VAL A 1 77 ? 11.763 -8.300 -18.531 1.00 86.44 77 VAL A C 1
ATOM 620 O O . VAL A 1 77 ? 10.937 -8.328 -17.623 1.00 86.44 77 VAL A O 1
ATOM 623 N N . SER A 1 78 ? 12.942 -8.925 -18.429 1.00 88.88 78 SER A N 1
ATOM 624 C CA . SER A 1 78 ? 13.396 -9.624 -17.218 1.00 88.88 78 SER A CA 1
ATOM 625 C C . SER A 1 78 ? 13.577 -8.694 -16.017 1.00 88.88 78 SER A C 1
ATOM 627 O O . SER A 1 78 ? 13.254 -9.079 -14.896 1.00 88.88 78 SER A O 1
ATOM 629 N N . ASP A 1 79 ? 14.059 -7.470 -16.244 1.00 89.56 79 ASP A N 1
ATOM 630 C CA . ASP A 1 79 ? 14.250 -6.475 -15.186 1.00 89.56 79 ASP A CA 1
ATOM 631 C C . ASP A 1 79 ? 12.893 -5.974 -14.677 1.00 89.56 79 ASP A C 1
ATOM 633 O O . ASP A 1 79 ? 12.700 -5.810 -13.470 1.00 89.56 79 ASP A O 1
ATOM 637 N N . LEU A 1 80 ? 11.922 -5.804 -15.585 1.00 91.06 80 LEU A N 1
ATOM 638 C CA . LEU A 1 80 ? 10.535 -5.499 -15.226 1.00 91.06 80 LEU A CA 1
ATOM 639 C C . LEU A 1 80 ? 9.912 -6.626 -14.400 1.00 91.06 80 LEU A C 1
ATOM 641 O O . LEU A 1 80 ? 9.338 -6.349 -13.352 1.00 91.06 80 LEU A O 1
ATOM 645 N N . GLN A 1 81 ? 10.071 -7.886 -14.812 1.00 93.19 81 GLN A N 1
ATOM 646 C CA . GLN A 1 81 ? 9.568 -9.022 -14.036 1.00 93.19 81 GLN A CA 1
ATOM 647 C C . GLN A 1 81 ? 10.165 -9.036 -12.623 1.00 93.19 81 GLN A C 1
ATOM 649 O O . GLN A 1 81 ? 9.421 -9.065 -11.649 1.00 93.19 81 GLN A O 1
ATOM 654 N N . GLY A 1 82 ? 11.491 -8.927 -12.497 1.00 94.31 82 GLY A N 1
ATOM 655 C CA . GLY A 1 82 ? 12.151 -8.952 -11.190 1.00 94.31 82 GLY A CA 1
ATOM 656 C C . GLY A 1 82 ? 11.744 -7.784 -10.285 1.00 94.31 82 GLY A C 1
ATOM 657 O O . GLY A 1 82 ? 11.553 -7.961 -9.079 1.00 94.31 82 GLY A O 1
ATOM 658 N N . PHE A 1 83 ? 11.562 -6.582 -10.846 1.00 94.06 83 PHE A N 1
ATOM 659 C CA . PHE A 1 83 ? 11.035 -5.459 -10.072 1.00 94.06 83 PHE A CA 1
ATOM 660 C C . PHE A 1 83 ? 9.582 -5.699 -9.655 1.00 94.06 83 PHE A C 1
ATOM 662 O O . PHE A 1 83 ? 9.223 -5.403 -8.514 1.00 94.06 83 PHE A O 1
ATOM 669 N N . TRP A 1 84 ? 8.755 -6.233 -10.554 1.00 95.12 84 TRP A N 1
ATOM 670 C CA . TRP A 1 84 ? 7.355 -6.532 -10.277 1.00 95.12 84 TRP A CA 1
ATOM 671 C C . TRP A 1 84 ? 7.201 -7.578 -9.171 1.00 95.12 84 TRP A C 1
ATOM 673 O O . TRP A 1 84 ? 6.438 -7.347 -8.237 1.00 95.12 84 TRP A O 1
ATOM 683 N N . ASP A 1 85 ? 7.998 -8.646 -9.187 1.00 95.75 85 ASP A N 1
ATOM 684 C CA . ASP A 1 85 ? 8.012 -9.665 -8.130 1.00 95.75 85 ASP A CA 1
ATOM 685 C C . ASP A 1 85 ? 8.327 -9.040 -6.758 1.00 95.75 85 ASP A C 1
ATOM 687 O O . ASP A 1 85 ? 7.663 -9.311 -5.756 1.00 95.75 85 ASP A O 1
ATOM 691 N N . MET A 1 86 ? 9.295 -8.116 -6.707 1.00 95.50 86 MET A N 1
ATOM 692 C CA . MET A 1 86 ? 9.610 -7.365 -5.486 1.00 95.50 86 MET A CA 1
ATOM 693 C C . MET A 1 86 ? 8.448 -6.458 -5.036 1.00 95.50 86 MET A C 1
ATOM 695 O O . MET A 1 86 ? 8.234 -6.294 -3.830 1.00 95.50 86 MET A O 1
ATOM 699 N N . VAL A 1 87 ? 7.715 -5.835 -5.967 1.00 95.69 87 VAL A N 1
ATOM 700 C CA . VAL A 1 87 ? 6.522 -5.033 -5.640 1.00 95.69 87 VAL A CA 1
ATOM 701 C C . VAL A 1 87 ? 5.412 -5.924 -5.096 1.00 95.69 87 VAL A C 1
ATOM 703 O O . VAL A 1 87 ? 4.858 -5.593 -4.049 1.00 95.69 87 VAL A O 1
ATOM 706 N N . LEU A 1 88 ? 5.144 -7.062 -5.739 1.00 95.44 88 LEU A N 1
ATOM 707 C CA . LEU A 1 88 ? 4.127 -8.023 -5.319 1.00 95.44 88 LEU A CA 1
ATOM 708 C C . LEU A 1 88 ? 4.367 -8.525 -3.896 1.00 95.44 88 LEU A C 1
ATOM 710 O O . LEU A 1 88 ? 3.461 -8.427 -3.081 1.00 95.44 88 LEU A O 1
ATOM 714 N N . ILE A 1 89 ? 5.598 -8.905 -3.533 1.00 96.62 89 ILE A N 1
ATOM 715 C CA . ILE A 1 89 ? 5.928 -9.306 -2.149 1.00 96.62 89 ILE A CA 1
ATOM 716 C C . ILE A 1 89 ? 5.533 -8.217 -1.134 1.00 96.62 89 ILE A C 1
ATOM 718 O O . ILE A 1 89 ? 5.057 -8.500 -0.032 1.00 96.62 89 ILE A O 1
ATOM 722 N N . GLN A 1 90 ? 5.733 -6.941 -1.478 1.00 95.69 90 GLN A N 1
ATOM 723 C CA . GLN A 1 90 ? 5.366 -5.839 -0.586 1.00 95.69 90 GLN A CA 1
ATOM 724 C C . GLN A 1 90 ? 3.854 -5.604 -0.545 1.00 95.69 90 GLN A C 1
ATOM 726 O O . GLN A 1 90 ? 3.331 -5.263 0.518 1.00 95.69 90 GLN A O 1
ATOM 731 N N . VAL A 1 91 ? 3.170 -5.778 -1.674 1.00 96.12 91 VAL A N 1
ATOM 732 C CA . VAL A 1 91 ? 1.710 -5.694 -1.776 1.00 96.12 91 VAL A CA 1
ATOM 733 C C . VAL A 1 91 ? 1.043 -6.827 -0.997 1.00 96.12 91 VAL A C 1
ATOM 735 O O . VAL A 1 91 ? 0.087 -6.569 -0.264 1.00 96.12 91 VAL A O 1
ATOM 738 N N . ASP A 1 92 ? 1.577 -8.043 -1.070 1.00 96.62 92 ASP A N 1
ATOM 739 C CA . ASP A 1 92 ? 1.109 -9.200 -0.309 1.00 96.62 92 ASP A CA 1
ATOM 740 C C . ASP A 1 92 ? 1.256 -8.952 1.189 1.00 96.62 92 ASP A C 1
ATOM 742 O O . ASP A 1 92 ? 0.275 -9.054 1.917 1.00 96.62 92 ASP A O 1
ATOM 746 N N . SER A 1 93 ? 2.421 -8.476 1.642 1.00 95.56 93 SER A N 1
ATOM 747 C CA . SER A 1 93 ? 2.643 -8.116 3.051 1.00 95.56 93 SER A CA 1
ATOM 748 C C . SER A 1 93 ? 1.631 -7.089 3.581 1.00 95.56 93 SER A C 1
ATOM 750 O O . SER A 1 93 ? 1.239 -7.128 4.747 1.00 95.56 93 SER A O 1
ATOM 752 N N . VAL A 1 94 ? 1.220 -6.132 2.750 1.00 96.69 94 VAL A N 1
ATOM 753 C CA . VAL A 1 94 ? 0.210 -5.131 3.120 1.00 96.69 94 VAL A CA 1
ATOM 754 C C . VAL A 1 94 ? -1.198 -5.723 3.080 1.00 96.69 94 VAL A C 1
ATOM 756 O O . VAL A 1 94 ? -2.010 -5.456 3.962 1.00 96.69 94 VAL A O 1
ATOM 759 N N . THR A 1 95 ? -1.482 -6.558 2.085 1.00 96.06 95 THR A N 1
ATOM 760 C CA . THR A 1 95 ? -2.755 -7.269 1.963 1.00 96.06 95 THR A CA 1
ATOM 761 C C . THR A 1 95 ? -2.965 -8.211 3.152 1.00 96.06 95 THR A C 1
ATOM 763 O O . THR A 1 95 ? -4.065 -8.272 3.690 1.00 96.06 95 THR A O 1
ATOM 766 N N . GLU A 1 96 ? -1.919 -8.895 3.612 1.00 95.69 96 GLU A N 1
ATOM 767 C CA . GLU A 1 96 ? -1.927 -9.698 4.837 1.00 95.69 96 GLU A CA 1
ATOM 768 C C . GLU A 1 96 ? -2.222 -8.848 6.072 1.00 95.69 96 GLU A C 1
ATOM 770 O O . GLU A 1 96 ? -3.091 -9.215 6.858 1.00 95.69 96 GLU A O 1
ATOM 775 N N . ALA A 1 97 ? -1.596 -7.673 6.207 1.00 94.94 97 ALA A N 1
ATOM 776 C CA . ALA A 1 97 ? -1.889 -6.761 7.313 1.00 94.94 97 ALA A CA 1
ATOM 777 C C . ALA A 1 97 ? -3.377 -6.368 7.356 1.00 94.94 97 ALA A C 1
ATOM 779 O O . ALA A 1 97 ? -3.993 -6.374 8.422 1.00 94.94 97 ALA A O 1
ATOM 780 N N . PHE A 1 98 ? -3.973 -6.078 6.196 1.00 96.38 98 PHE A N 1
ATOM 781 C CA . PHE A 1 98 ? -5.403 -5.797 6.091 1.00 96.38 98 PHE A CA 1
ATOM 782 C C . PHE A 1 98 ? -6.282 -7.023 6.366 1.00 96.38 98 PHE A C 1
ATOM 784 O O . PHE A 1 98 ? -7.328 -6.879 6.988 1.00 96.38 98 PHE A O 1
ATOM 791 N N . LYS A 1 99 ? -5.869 -8.232 5.969 1.00 95.50 99 LYS A N 1
ATOM 792 C CA . LYS A 1 99 ? -6.585 -9.473 6.313 1.00 95.50 99 LYS A CA 1
ATOM 793 C C . LYS A 1 99 ? -6.590 -9.725 7.822 1.00 95.50 99 LYS A C 1
ATOM 795 O O . LYS A 1 99 ? -7.640 -10.036 8.374 1.00 95.50 99 LYS A O 1
ATOM 800 N N . SER A 1 100 ? -5.457 -9.540 8.501 1.00 93.00 100 SER A N 1
ATOM 801 C CA . SER A 1 100 ? -5.383 -9.647 9.965 1.00 93.00 100 SER A CA 1
ATOM 802 C C . SER A 1 100 ? -6.265 -8.605 10.652 1.00 93.00 100 SER A C 1
ATOM 804 O O . SER A 1 100 ? -6.924 -8.907 11.642 1.00 93.00 100 SER A O 1
ATOM 806 N N . LEU A 1 101 ? -6.319 -7.382 10.116 1.00 93.88 101 LEU A N 1
ATOM 807 C CA . LEU A 1 101 ? -7.238 -6.351 10.599 1.00 93.88 101 LEU A CA 1
ATOM 808 C C . LEU A 1 101 ? -8.703 -6.736 10.381 1.00 93.88 101 LEU A C 1
ATOM 810 O O . LEU A 1 101 ? -9.511 -6.513 11.279 1.00 93.88 101 LEU A O 1
ATOM 814 N N . GLN A 1 102 ? -9.040 -7.336 9.236 1.00 94.56 102 GLN A N 1
ATOM 815 C CA . GLN A 1 102 ? -10.396 -7.815 8.966 1.00 94.56 102 GLN A CA 1
ATOM 816 C C . GLN A 1 102 ? -10.807 -8.880 9.983 1.00 94.56 102 GLN A C 1
ATOM 818 O O . GLN A 1 102 ? -11.865 -8.755 10.582 1.00 94.56 102 GLN A O 1
ATOM 823 N N . LEU A 1 103 ? -9.932 -9.849 10.268 1.00 91.94 103 LEU A N 1
ATOM 824 C CA . LEU A 1 103 ? -10.192 -10.870 11.282 1.00 91.94 103 LEU A CA 1
ATOM 825 C C . LEU A 1 103 ? -10.400 -10.266 12.679 1.00 91.94 103 LEU A C 1
ATOM 827 O O . LEU A 1 103 ? -11.242 -10.742 13.433 1.00 91.94 103 LEU A O 1
ATOM 831 N N . CYS A 1 104 ? -9.662 -9.210 13.033 1.00 89.94 104 CYS A N 1
ATOM 832 C CA . CYS A 1 104 ? -9.914 -8.490 14.282 1.00 89.94 104 CYS A CA 1
ATOM 833 C C . CYS A 1 104 ? -11.288 -7.825 14.279 1.00 89.94 104 CYS A C 1
ATOM 835 O O . CYS A 1 104 ? -12.005 -7.952 15.263 1.00 89.94 104 CYS A O 1
ATOM 837 N N . LYS A 1 105 ? -11.658 -7.142 13.189 1.00 91.00 105 LYS A N 1
ATOM 838 C CA . LYS A 1 105 ? -12.968 -6.493 13.058 1.00 91.00 105 LYS A CA 1
ATOM 839 C C . LYS A 1 105 ? -14.108 -7.508 13.183 1.00 91.00 105 LYS A C 1
ATOM 841 O O . LYS A 1 105 ? -15.059 -7.250 13.908 1.00 91.00 105 LYS A O 1
ATOM 846 N N . ASP A 1 106 ? -13.977 -8.663 12.536 1.00 91.81 106 ASP A N 1
ATOM 847 C CA . ASP A 1 106 ? -14.985 -9.733 12.547 1.00 91.81 106 ASP A CA 1
ATOM 848 C C . ASP A 1 106 ? -15.144 -10.388 13.935 1.00 91.81 106 ASP A C 1
ATOM 850 O O . ASP A 1 106 ? -16.167 -11.005 14.211 1.00 91.81 106 ASP A O 1
ATOM 854 N N . ASN A 1 107 ? -14.147 -10.238 14.815 1.00 90.50 107 ASN A N 1
ATOM 855 C CA . ASN A 1 107 ? -14.169 -10.698 16.206 1.00 90.50 107 ASN A CA 1
ATOM 856 C C . ASN A 1 107 ? -14.378 -9.541 17.202 1.00 90.50 107 ASN A C 1
ATOM 858 O O . ASN A 1 107 ? -13.838 -9.590 18.308 1.00 90.50 107 ASN A O 1
ATOM 862 N N . ASP A 1 108 ? -15.080 -8.473 16.807 1.00 89.25 108 ASP A N 1
ATOM 863 C CA . ASP A 1 108 ? -15.361 -7.297 17.652 1.00 89.25 108 ASP A CA 1
ATOM 864 C C . ASP A 1 108 ? -14.102 -6.687 18.296 1.00 89.25 108 ASP A C 1
ATOM 866 O O . ASP A 1 108 ? -14.103 -6.209 19.430 1.00 89.25 108 ASP A O 1
ATOM 870 N N . TRP A 1 109 ? -12.987 -6.730 17.566 1.00 89.69 109 TRP A N 1
ATOM 871 C CA . TRP A 1 109 ? -11.667 -6.279 18.005 1.00 89.69 109 TRP A CA 1
ATOM 872 C C . TRP A 1 109 ? -11.106 -7.002 19.235 1.00 89.69 109 TRP A C 1
ATOM 874 O O . TRP A 1 109 ? -10.186 -6.487 19.875 1.00 89.69 109 TRP A O 1
ATOM 884 N N . ALA A 1 110 ? -11.606 -8.200 19.548 1.00 78.06 110 ALA A N 1
ATOM 885 C CA . ALA A 1 110 ? -11.100 -9.014 20.642 1.00 78.06 110 ALA A CA 1
ATOM 886 C C . ALA A 1 110 ? -9.586 -9.247 20.507 1.00 78.06 110 ALA A C 1
ATOM 888 O O . ALA A 1 110 ? -9.069 -9.546 19.426 1.00 78.06 110 ALA A O 1
ATOM 889 N N . GLU A 1 111 ? -8.866 -9.123 21.624 1.00 62.72 111 GLU A N 1
ATOM 890 C CA . GLU A 1 111 ? -7.416 -9.309 21.688 1.00 62.72 111 GLU A CA 1
ATOM 891 C C . GLU A 1 111 ? -7.006 -10.785 21.535 1.00 62.72 111 GLU A C 1
ATOM 893 O O . GLU A 1 111 ? -6.498 -11.407 22.465 1.00 62.72 111 GLU A O 1
ATOM 898 N N . ASN A 1 112 ? -7.191 -11.359 20.351 1.00 59.03 112 ASN A N 1
ATOM 899 C CA . ASN A 1 112 ? -6.598 -12.645 19.998 1.00 59.03 112 ASN A CA 1
ATOM 900 C C . ASN A 1 112 ? -5.168 -12.450 19.466 1.00 59.03 112 ASN A C 1
ATOM 902 O O . ASN A 1 112 ? -4.809 -11.369 18.988 1.00 59.03 112 ASN A O 1
ATOM 906 N N . ASP A 1 113 ? -4.336 -13.493 19.537 1.00 58.94 113 ASP A N 1
ATOM 907 C CA . ASP A 1 113 ? -2.939 -13.453 19.069 1.00 58.94 113 ASP A CA 1
ATOM 908 C C . ASP A 1 113 ? -2.817 -13.022 17.593 1.00 58.94 113 ASP A C 1
ATOM 910 O O . ASP A 1 113 ? -1.858 -12.338 17.220 1.00 58.94 113 ASP A O 1
ATOM 914 N N . ASP A 1 114 ? -3.835 -13.303 16.774 1.00 55.78 114 ASP A N 1
ATOM 915 C CA . ASP A 1 114 ? -3.919 -12.864 15.376 1.00 55.78 114 ASP A CA 1
ATOM 916 C C . ASP A 1 114 ? -3.986 -11.333 15.223 1.00 55.78 114 ASP A C 1
ATOM 918 O O . ASP A 1 114 ? -3.524 -10.777 14.223 1.00 55.78 114 ASP A O 1
ATOM 922 N N . CYS A 1 115 ? -4.466 -10.617 16.246 1.00 53.81 115 CYS A N 1
ATOM 923 C CA . CYS A 1 115 ? -4.494 -9.155 16.271 1.00 53.81 115 CYS A CA 1
ATOM 924 C C . CYS A 1 115 ? -3.146 -8.513 16.610 1.00 53.81 115 CYS A C 1
ATOM 926 O O . CYS A 1 115 ? -2.967 -7.315 16.383 1.00 53.81 115 CYS A O 1
ATOM 928 N N . LYS A 1 116 ? -2.174 -9.285 17.106 1.00 57.25 116 LYS A N 1
ATOM 929 C CA . LYS A 1 116 ? -0.863 -8.774 17.546 1.00 57.25 116 LYS A CA 1
ATOM 930 C C . LYS A 1 116 ? 0.244 -9.007 16.509 1.00 57.25 116 LYS A C 1
ATOM 932 O O . LYS A 1 116 ? 1.352 -8.482 16.643 1.00 57.25 116 LYS A O 1
ATOM 937 N N . ASN A 1 117 ? -0.035 -9.759 15.443 1.00 54.97 117 ASN A N 1
ATOM 938 C CA . ASN A 1 117 ? 0.997 -10.376 14.614 1.00 54.97 117 ASN A CA 1
ATOM 939 C C . ASN A 1 117 ? 1.235 -9.667 13.265 1.00 54.97 117 ASN A C 1
ATOM 941 O O . ASN A 1 117 ? 1.094 -10.264 12.208 1.00 54.97 117 ASN A O 1
ATOM 945 N N . VAL A 1 118 ? 1.618 -8.382 13.271 1.00 54.91 118 VAL A N 1
ATOM 946 C CA . VAL A 1 118 ? 2.105 -7.702 12.037 1.00 54.91 118 VAL A CA 1
ATOM 947 C C . VAL A 1 118 ? 3.424 -6.935 12.246 1.00 54.91 118 VAL A C 1
ATOM 949 O O . VAL A 1 118 ? 4.098 -6.556 11.292 1.00 54.91 118 VAL A O 1
ATOM 952 N N . VAL A 1 119 ? 3.893 -6.749 13.484 1.00 51.62 119 VAL A N 1
ATOM 953 C CA . VAL A 1 119 ? 5.021 -5.828 13.748 1.00 51.62 119 VAL A CA 1
ATOM 954 C C . VAL A 1 119 ? 6.416 -6.454 13.527 1.00 51.62 119 VAL A C 1
ATOM 956 O O . VAL A 1 119 ? 7.420 -5.744 13.547 1.00 51.62 119 VAL A O 1
ATOM 959 N N . LYS A 1 120 ? 6.548 -7.766 13.277 1.00 47.47 120 LYS A N 1
ATOM 960 C CA . LYS A 1 120 ? 7.873 -8.429 13.323 1.00 47.47 120 LYS A CA 1
ATOM 961 C C . LYS A 1 120 ? 8.623 -8.613 11.998 1.00 47.47 120 LYS A C 1
ATOM 963 O O . LYS A 1 120 ? 9.775 -9.034 12.047 1.00 47.47 120 LYS A O 1
ATOM 968 N N . THR A 1 121 ? 8.084 -8.248 10.835 1.00 46.47 121 THR A N 1
ATOM 969 C CA . THR A 1 121 ? 8.756 -8.547 9.550 1.00 46.47 121 THR A CA 1
ATOM 970 C C . THR A 1 121 ? 8.930 -7.329 8.640 1.00 46.47 121 THR A C 1
ATOM 972 O O . THR A 1 121 ? 8.405 -7.281 7.540 1.00 46.47 121 THR A O 1
ATOM 975 N N . SER A 1 122 ? 9.731 -6.343 9.065 1.00 46.72 122 SER A N 1
ATOM 976 C CA . SER A 1 122 ? 10.599 -5.563 8.150 1.00 46.72 122 SER A CA 1
ATOM 977 C C . SER A 1 122 ? 11.419 -4.503 8.895 1.00 46.72 122 SER A C 1
ATOM 979 O O . SER A 1 122 ? 11.318 -3.308 8.620 1.00 46.72 122 SER A O 1
ATOM 981 N N . SER A 1 123 ? 12.277 -4.904 9.835 1.00 44.84 123 SER A N 1
ATOM 982 C CA . SER A 1 123 ? 13.314 -4.004 10.354 1.00 44.84 123 SER A CA 1
ATOM 983 C C . SER A 1 123 ? 14.542 -4.015 9.436 1.00 44.84 123 SER A C 1
ATOM 985 O O . SER A 1 123 ? 15.604 -4.512 9.806 1.00 44.84 123 SER A O 1
ATOM 987 N N . SER A 1 124 ? 14.415 -3.444 8.238 1.00 49.41 124 SER A N 1
ATOM 988 C CA . SER A 1 124 ? 15.579 -3.024 7.450 1.00 49.41 124 SER A CA 1
ATOM 989 C C . SER A 1 124 ? 15.551 -1.512 7.288 1.00 49.41 124 SER A C 1
ATOM 991 O O . SER A 1 124 ? 15.048 -0.974 6.308 1.00 49.41 124 SER A O 1
ATOM 993 N N . SER A 1 125 ? 16.012 -0.831 8.339 1.00 45.00 125 SER A N 1
ATOM 994 C CA . SER A 1 125 ? 16.686 0.476 8.330 1.00 45.00 125 SER A CA 1
ATOM 995 C C . SER A 1 125 ? 16.758 0.978 9.768 1.00 45.00 125 SER A C 1
ATOM 997 O O . SER A 1 125 ? 15.866 1.664 10.264 1.00 45.00 125 SER A O 1
ATOM 999 N N . LYS A 1 126 ? 17.843 0.633 10.466 1.00 45.59 126 LYS A N 1
ATOM 1000 C CA . LYS A 1 126 ? 18.208 1.274 11.733 1.00 45.59 126 LYS A CA 1
ATOM 1001 C C . LYS A 1 126 ? 18.507 2.752 11.457 1.00 45.59 126 LYS A C 1
ATOM 1003 O O . LYS A 1 126 ? 19.649 3.105 11.186 1.00 45.59 126 LYS A O 1
ATOM 1008 N N . ARG A 1 127 ? 17.513 3.632 11.577 1.00 43.94 127 ARG A N 1
ATOM 1009 C CA . ARG A 1 127 ? 17.757 5.026 11.964 1.00 43.94 127 ARG A CA 1
ATOM 1010 C C . ARG A 1 127 ? 17.475 5.135 13.454 1.00 43.94 127 ARG A C 1
ATOM 1012 O O . ARG A 1 127 ? 16.329 5.208 13.878 1.00 43.94 127 ARG A O 1
ATOM 1019 N N . LYS A 1 128 ? 18.548 5.083 14.248 1.00 37.47 128 LYS A N 1
ATOM 1020 C CA . LYS A 1 128 ? 18.513 5.446 15.666 1.00 37.47 128 LYS A CA 1
ATOM 1021 C C . LYS A 1 128 ? 18.126 6.922 15.763 1.00 37.47 128 LYS A C 1
ATOM 1023 O O . LYS A 1 128 ? 18.979 7.789 15.617 1.00 37.47 128 LYS A O 1
ATOM 1028 N N . VAL A 1 129 ? 16.852 7.196 16.005 1.00 39.00 129 VAL A N 1
ATOM 1029 C CA . VAL A 1 129 ? 16.424 8.469 16.581 1.00 39.00 129 VAL A CA 1
ATOM 1030 C C . VAL A 1 129 ? 16.700 8.354 18.078 1.00 39.00 129 VAL A C 1
ATOM 1032 O O . VAL A 1 129 ? 16.055 7.577 18.776 1.00 39.00 129 VAL A O 1
ATOM 1035 N N . MET A 1 130 ? 17.726 9.056 18.564 1.00 40.84 130 MET A N 1
ATOM 1036 C CA . MET A 1 130 ? 17.914 9.261 20.001 1.00 40.84 130 MET A CA 1
ATOM 1037 C C . MET A 1 130 ? 16.795 10.186 20.482 1.00 40.84 130 MET A C 1
ATOM 1039 O O . MET A 1 130 ? 16.921 11.406 20.403 1.00 40.84 130 MET A O 1
ATOM 1043 N N . LEU A 1 131 ? 15.697 9.609 20.972 1.00 41.12 131 LEU A N 1
ATOM 1044 C CA . LEU A 1 131 ? 14.767 10.333 21.828 1.00 41.12 131 LEU A CA 1
ATOM 1045 C C . LEU A 1 131 ? 15.463 10.528 23.179 1.00 41.12 131 LEU A C 1
ATOM 1047 O O . LEU A 1 131 ? 15.669 9.584 23.941 1.00 41.12 131 LEU A O 1
ATOM 1051 N N . ARG A 1 132 ? 15.880 11.768 23.437 1.00 45.38 132 ARG A N 1
ATOM 1052 C CA . ARG A 1 132 ? 16.240 12.244 24.770 1.00 45.38 132 ARG A CA 1
ATOM 1053 C C . ARG A 1 132 ? 14.976 12.187 25.624 1.00 45.38 132 ARG A C 1
ATOM 1055 O O . ARG A 1 132 ? 14.096 13.020 25.443 1.00 45.38 132 ARG A O 1
ATOM 1062 N N . GLN A 1 133 ? 14.882 11.201 26.510 1.00 40.47 133 GLN A N 1
ATOM 1063 C CA . GLN A 1 133 ? 13.892 11.221 27.577 1.00 40.47 133 GLN A CA 1
ATOM 1064 C C . GLN A 1 133 ? 14.502 11.819 28.839 1.00 40.47 133 GLN A C 1
ATOM 1066 O O . GLN A 1 133 ? 15.624 11.516 29.246 1.00 40.47 133 GLN A O 1
ATOM 1071 N N . SER A 1 134 ? 13.721 12.749 29.354 1.00 36.94 134 SER A N 1
ATOM 1072 C CA . SER A 1 134 ? 13.893 13.650 30.473 1.00 36.94 134 SER A CA 1
ATOM 1073 C C . SER A 1 134 ? 14.160 12.898 31.773 1.00 36.94 134 SER A C 1
ATOM 1075 O O . SER A 1 134 ? 13.496 11.909 32.075 1.00 36.94 134 SER A O 1
ATOM 1077 N N . ALA A 1 135 ? 15.109 13.404 32.558 1.00 35.72 135 ALA A N 1
ATOM 1078 C CA . ALA A 1 135 ? 15.305 12.993 33.937 1.00 35.72 135 ALA A CA 1
ATOM 1079 C C . ALA A 1 135 ? 14.100 13.446 34.776 1.00 35.72 135 ALA A C 1
ATOM 1081 O O . ALA A 1 135 ? 13.829 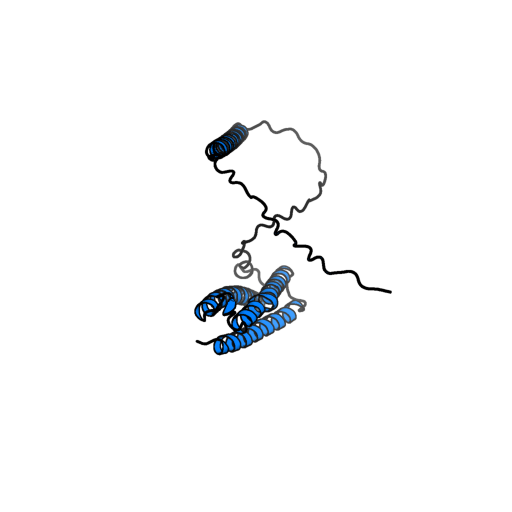14.642 34.873 1.00 35.72 135 ALA A O 1
ATOM 1082 N N . VAL A 1 136 ? 13.395 12.482 35.368 1.00 36.81 136 VAL A N 1
ATOM 1083 C CA . VAL A 1 136 ? 12.511 12.696 36.513 1.00 36.81 136 VAL A CA 1
ATOM 1084 C C . VAL A 1 136 ? 13.217 12.128 37.737 1.00 36.81 136 VAL A C 1
ATOM 1086 O O . VAL A 1 136 ? 13.663 10.984 37.763 1.00 36.81 136 VAL A O 1
ATOM 1089 N N . GLU A 1 137 ? 13.336 13.008 38.714 1.00 43.72 137 GLU A N 1
ATOM 1090 C CA . GLU A 1 137 ? 13.894 12.873 40.048 1.00 43.72 137 GLU A CA 1
ATOM 1091 C C . GLU A 1 137 ? 13.231 11.761 40.871 1.00 43.72 137 GLU A C 1
ATOM 1093 O O . GLU A 1 137 ? 12.004 11.664 40.890 1.00 43.72 137 GLU A O 1
ATOM 1098 N N . LYS A 1 138 ? 14.034 10.948 41.579 1.00 35.53 138 LYS A N 1
ATOM 1099 C CA . LYS A 1 138 ? 13.636 10.250 42.815 1.00 35.53 138 LYS A CA 1
ATOM 1100 C C . LYS A 1 138 ? 14.850 9.777 43.627 1.00 35.53 138 LYS A C 1
ATOM 1102 O O . LYS A 1 138 ? 15.912 9.478 43.092 1.00 35.53 138 LYS A O 1
ATOM 1107 N N . GLN A 1 139 ? 14.640 9.804 44.937 1.00 34.59 139 GLN A N 1
ATOM 1108 C CA . GLN A 1 139 ? 15.592 9.878 46.042 1.00 34.59 139 GLN A CA 1
ATOM 1109 C C . GLN A 1 139 ? 16.397 8.599 46.346 1.00 34.59 139 GLN A C 1
ATOM 1111 O O . GLN A 1 139 ? 15.968 7.484 46.074 1.00 34.59 139 GLN A O 1
ATOM 1116 N N . ALA A 1 140 ? 17.552 8.858 46.971 1.00 42.88 140 ALA A N 1
ATOM 1117 C CA . ALA A 1 140 ? 18.470 8.045 47.776 1.00 42.88 140 ALA A CA 1
ATOM 1118 C C . ALA A 1 140 ? 18.109 6.589 48.144 1.00 42.88 140 ALA A C 1
ATOM 1120 O O . ALA A 1 140 ? 17.077 6.322 48.753 1.00 42.88 140 ALA A O 1
ATOM 1121 N N . THR A 1 141 ? 19.070 5.682 47.928 1.00 33.62 141 THR A N 1
ATOM 1122 C CA . THR A 1 141 ? 19.502 4.619 48.868 1.00 33.62 141 THR A CA 1
ATOM 1123 C C . THR A 1 141 ? 20.836 4.006 48.385 1.00 33.62 141 THR A C 1
ATOM 1125 O O . THR A 1 141 ? 21.182 4.120 47.214 1.00 33.62 141 THR A O 1
ATOM 1128 N N . GLU A 1 14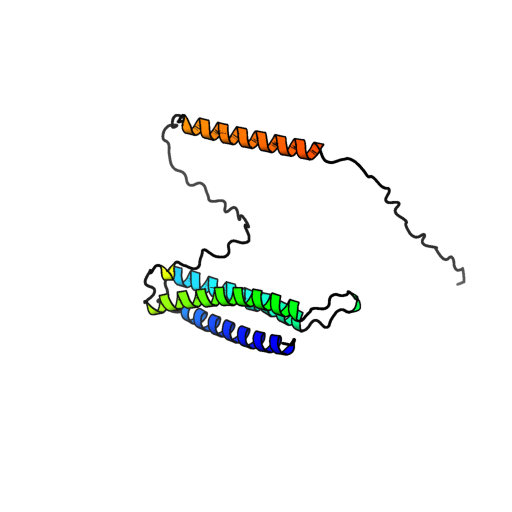2 ? 21.616 3.473 49.328 1.00 44.09 142 GLU A N 1
ATOM 1129 C CA . GLU A 1 142 ? 23.055 3.122 49.330 1.00 44.09 142 GLU A CA 1
ATOM 1130 C C . GLU A 1 142 ? 23.690 2.424 48.096 1.00 44.09 142 GLU A C 1
ATOM 1132 O O . GLU A 1 142 ? 23.014 1.713 47.351 1.00 44.09 142 GLU A O 1
ATOM 1137 N N . PRO A 1 143 ? 25.025 2.559 47.895 1.00 45.94 143 PRO A N 1
ATOM 1138 C CA . PRO A 1 143 ? 25.741 1.906 46.798 1.00 45.94 143 PRO A CA 1
ATOM 1139 C C . PRO A 1 143 ? 25.786 0.372 46.967 1.00 45.94 143 PRO A C 1
ATOM 1141 O O . PRO A 1 143 ? 26.284 -0.116 47.984 1.00 45.94 143 PRO A O 1
ATOM 1144 N N . PRO A 1 144 ? 25.346 -0.417 45.967 1.00 48.62 144 PRO A N 1
ATOM 1145 C CA . PRO A 1 144 ? 25.483 -1.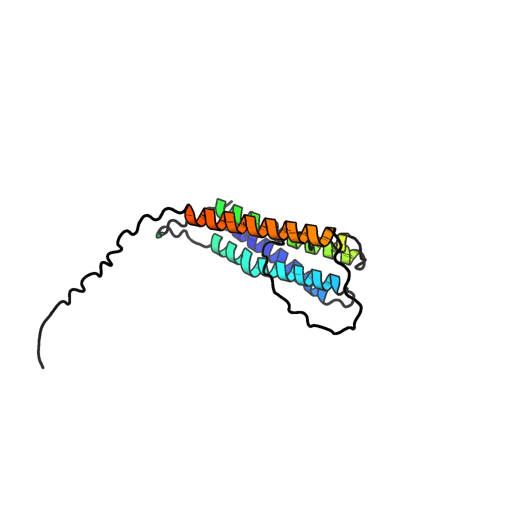865 46.008 1.00 48.62 144 PRO A CA 1
ATOM 1146 C C . PRO A 1 144 ? 26.948 -2.255 45.782 1.00 48.62 144 PRO A C 1
ATOM 1148 O O . PRO A 1 144 ? 27.575 -1.847 44.801 1.00 48.62 144 PRO A O 1
ATOM 1151 N N . GLN A 1 145 ? 27.482 -3.066 46.696 1.00 55.53 145 GLN A N 1
ATOM 1152 C CA . GLN A 1 145 ? 28.800 -3.693 46.591 1.00 55.53 145 GLN A CA 1
ATOM 1153 C C . GLN A 1 145 ? 28.943 -4.412 45.234 1.00 55.53 145 GLN A C 1
ATOM 1155 O O . GLN A 1 145 ? 28.018 -5.124 44.822 1.00 55.53 145 GLN A O 1
ATOM 1160 N N . PRO A 1 146 ? 30.070 -4.249 44.516 1.00 53.59 146 PRO A N 1
ATOM 1161 C CA . PRO A 1 146 ? 30.266 -4.891 43.226 1.00 53.59 146 PRO A CA 1
ATOM 1162 C C . PRO A 1 146 ? 30.296 -6.410 43.417 1.00 53.59 146 PRO A C 1
ATOM 1164 O O . PRO A 1 146 ? 31.190 -6.967 44.049 1.00 53.59 146 PRO A O 1
ATOM 1167 N N . SER A 1 147 ? 29.291 -7.100 42.875 1.00 60.22 147 SER A N 1
ATOM 1168 C CA . SER A 1 147 ? 29.321 -8.561 42.814 1.00 60.22 147 SER A CA 1
ATOM 1169 C C . SER A 1 147 ? 30.509 -9.013 41.945 1.00 60.22 147 SER A C 1
ATOM 1171 O O . SER A 1 147 ? 30.766 -8.388 40.909 1.00 60.22 147 SER A O 1
ATOM 1173 N N . PRO A 1 148 ? 31.200 -10.117 42.284 1.00 65.00 148 PRO A N 1
ATOM 1174 C CA . PRO A 1 148 ? 32.332 -10.631 41.499 1.00 65.00 148 PRO A CA 1
ATOM 1175 C C . PRO A 1 148 ? 32.002 -10.816 40.006 1.00 65.00 148 PRO A C 1
ATOM 1177 O O . PRO A 1 148 ? 32.836 -10.599 39.130 1.00 65.00 148 PRO A O 1
ATOM 1180 N N . GLN A 1 149 ? 30.737 -11.127 39.696 1.00 60.00 149 GLN A N 1
ATOM 1181 C CA . GLN A 1 149 ? 30.243 -11.266 38.325 1.00 60.00 149 GLN A CA 1
ATOM 1182 C C . GLN A 1 149 ? 30.188 -9.944 37.541 1.00 60.00 149 GLN A C 1
ATOM 1184 O O . GLN A 1 149 ? 30.316 -9.959 36.316 1.00 60.00 149 GLN A O 1
ATOM 1189 N N . ALA A 1 150 ? 29.965 -8.804 38.200 1.00 67.94 150 ALA A N 1
ATOM 1190 C CA . ALA A 1 150 ? 29.951 -7.498 37.541 1.00 67.94 150 ALA A CA 1
ATOM 1191 C C . ALA A 1 150 ? 31.371 -7.056 37.155 1.00 67.94 150 ALA A C 1
ATOM 1193 O O . ALA A 1 150 ? 31.573 -6.535 36.055 1.00 67.94 150 ALA A O 1
ATOM 1194 N N . GLU A 1 151 ? 32.356 -7.334 38.011 1.00 72.25 151 GLU A N 1
ATOM 1195 C CA . GLU A 1 151 ? 33.768 -7.082 37.715 1.00 72.25 151 GLU A CA 1
ATOM 1196 C C . GLU A 1 151 ? 34.286 -7.976 36.591 1.00 72.25 151 GLU A C 1
ATOM 1198 O O . GLU A 1 151 ? 34.963 -7.492 35.684 1.00 72.25 151 GLU A O 1
ATOM 1203 N N . GLU A 1 152 ? 33.926 -9.261 36.586 1.00 72.44 152 GLU A N 1
ATOM 1204 C CA . GLU A 1 152 ? 34.332 -10.174 35.518 1.00 72.44 152 GLU A CA 1
ATOM 1205 C C . GLU A 1 152 ? 33.743 -9.757 34.165 1.00 72.44 152 GLU A C 1
ATOM 1207 O O . GLU A 1 152 ? 34.462 -9.665 33.169 1.00 72.44 152 GLU A O 1
ATOM 1212 N N . LYS A 1 153 ? 32.465 -9.364 34.130 1.00 70.81 153 LYS A N 1
ATOM 1213 C CA . LYS A 1 153 ? 31.836 -8.812 32.919 1.00 70.81 153 LYS A CA 1
ATOM 1214 C C . LYS A 1 153 ? 32.500 -7.512 32.456 1.00 70.81 153 LYS A C 1
ATOM 1216 O O . LYS A 1 153 ? 32.655 -7.306 31.249 1.00 70.81 153 LYS A O 1
ATOM 1221 N N . ALA A 1 154 ? 32.909 -6.640 33.381 1.00 76.94 154 ALA A N 1
ATOM 1222 C CA . ALA A 1 154 ? 33.629 -5.412 33.051 1.00 76.94 154 ALA A CA 1
ATOM 1223 C C . ALA A 1 154 ? 35.013 -5.711 32.450 1.00 76.94 154 ALA A C 1
ATOM 1225 O O . ALA A 1 154 ? 35.350 -5.155 31.402 1.00 76.94 154 ALA A O 1
ATOM 1226 N N . ARG A 1 155 ? 35.757 -6.657 33.038 1.00 83.00 155 ARG A N 1
ATOM 1227 C CA . ARG A 1 155 ? 37.060 -7.117 32.532 1.00 83.00 155 ARG A CA 1
ATOM 1228 C C . ARG A 1 155 ? 36.941 -7.757 31.152 1.00 83.00 155 ARG A C 1
ATOM 1230 O O . ARG A 1 155 ? 37.694 -7.400 30.251 1.00 83.00 155 ARG A O 1
ATOM 1237 N N . VAL A 1 156 ? 35.958 -8.635 30.939 1.00 87.00 156 VAL A N 1
ATOM 1238 C CA . VAL A 1 156 ? 35.703 -9.264 29.630 1.00 87.00 156 VAL A CA 1
ATOM 1239 C C . VAL A 1 156 ? 35.392 -8.207 28.565 1.00 87.00 156 VAL A C 1
ATOM 1241 O O . VAL A 1 156 ? 35.941 -8.250 27.461 1.00 87.00 156 VAL A O 1
ATOM 1244 N N . ARG A 1 157 ? 34.566 -7.205 28.894 1.00 79.31 157 ARG A N 1
ATOM 1245 C CA . ARG A 1 157 ? 34.243 -6.100 27.978 1.00 79.31 157 ARG A CA 1
ATOM 1246 C C . ARG A 1 157 ? 35.468 -5.242 27.649 1.00 79.31 157 ARG A C 1
ATOM 1248 O O . ARG A 1 157 ? 35.612 -4.796 26.508 1.00 79.31 157 ARG A O 1
ATOM 1255 N N . GLU A 1 158 ? 36.340 -5.005 28.624 1.00 88.75 158 GLU A N 1
ATOM 1256 C CA . GLU A 1 158 ? 37.576 -4.247 28.430 1.00 88.75 158 GLU A CA 1
ATOM 1257 C C . GLU A 1 158 ? 38.591 -5.007 27.565 1.00 88.75 158 GLU A C 1
ATOM 1259 O O . GLU A 1 158 ? 39.133 -4.434 26.616 1.00 88.75 158 GLU A O 1
ATOM 1264 N N . LEU A 1 159 ? 38.777 -6.308 27.812 1.00 91.62 159 LEU A N 1
ATOM 1265 C CA . LEU A 1 159 ? 39.635 -7.175 27.001 1.00 91.62 159 LEU A CA 1
ATOM 1266 C C . LEU A 1 159 ? 39.175 -7.203 25.543 1.00 91.62 159 LEU A C 1
ATOM 1268 O O . LEU A 1 159 ? 39.980 -6.988 24.635 1.00 91.62 159 LEU A O 1
ATOM 1272 N N . PHE A 1 160 ? 37.870 -7.363 25.314 1.00 84.88 160 PHE A N 1
ATOM 1273 C CA . PHE A 1 160 ? 37.305 -7.361 23.968 1.00 84.88 160 PHE A CA 1
ATOM 1274 C C . PHE A 1 160 ? 37.519 -6.016 23.253 1.00 84.88 160 PHE A C 1
ATOM 1276 O O . PHE A 1 160 ? 37.906 -5.968 22.082 1.00 84.88 160 PHE A O 1
ATOM 1283 N N . ARG A 1 161 ? 37.342 -4.894 23.968 1.00 85.12 161 ARG A N 1
ATOM 1284 C CA . ARG A 1 161 ? 37.618 -3.548 23.437 1.00 85.12 161 ARG A CA 1
ATOM 1285 C C . ARG A 1 161 ? 39.092 -3.380 23.058 1.00 85.12 161 ARG A C 1
ATOM 1287 O O . ARG A 1 161 ? 39.377 -2.785 22.017 1.00 85.12 161 ARG A O 1
ATOM 1294 N N . LYS A 1 162 ? 40.016 -3.875 23.884 1.00 91.06 162 LYS A N 1
ATOM 1295 C CA . LYS A 1 162 ? 41.461 -3.781 23.640 1.00 91.06 162 LYS A CA 1
ATOM 1296 C C . LYS A 1 162 ? 41.871 -4.610 22.420 1.00 91.06 162 LYS A C 1
ATOM 1298 O O . LYS A 1 162 ? 42.541 -4.085 21.534 1.00 91.06 162 LYS A O 1
ATOM 1303 N N . GLN A 1 163 ? 41.360 -5.836 22.311 1.00 89.88 163 GLN A N 1
ATOM 1304 C CA . GLN A 1 163 ? 41.622 -6.738 21.187 1.00 89.88 163 GLN A CA 1
ATOM 1305 C C . GLN A 1 163 ? 41.134 -6.151 19.849 1.00 89.88 163 GLN A C 1
ATOM 1307 O O . GLN A 1 163 ? 41.851 -6.177 18.849 1.00 89.88 163 GLN A O 1
ATOM 1312 N N . LEU A 1 164 ? 39.953 -5.519 19.838 1.00 85.12 164 LEU A N 1
ATOM 1313 C CA . LEU A 1 164 ? 39.426 -4.847 18.646 1.00 85.12 164 LEU A CA 1
ATOM 1314 C C . LEU A 1 164 ? 40.271 -3.631 18.225 1.00 85.12 164 LEU A C 1
ATOM 1316 O O . LEU A 1 164 ? 40.469 -3.390 17.032 1.00 85.12 164 LEU A O 1
ATOM 1320 N N . GLN A 1 165 ? 40.782 -2.855 19.187 1.00 86.44 165 GLN A N 1
ATOM 1321 C CA . GLN A 1 165 ? 41.671 -1.728 18.887 1.00 86.44 165 GLN A CA 1
ATOM 1322 C C . GLN A 1 165 ? 43.006 -2.187 18.297 1.00 86.44 165 GLN A C 1
ATOM 1324 O O . GLN A 1 165 ? 43.535 -1.522 17.404 1.00 86.44 165 GLN A O 1
ATOM 1329 N N . GLU A 1 166 ? 43.537 -3.308 18.774 1.00 86.62 166 GLU A N 1
ATOM 1330 C CA . GLU A 1 166 ? 44.791 -3.876 18.293 1.00 86.62 166 GLU A CA 1
ATOM 1331 C C . GLU A 1 166 ? 44.650 -4.415 16.866 1.00 86.62 166 GLU A C 1
ATOM 1333 O O . GLU A 1 166 ? 45.411 -4.003 15.990 1.00 86.62 166 GLU A O 1
ATOM 1338 N N . MET A 1 167 ? 43.584 -5.174 16.578 1.00 78.44 167 MET A N 1
ATOM 1339 C CA . MET A 1 167 ? 43.260 -5.615 15.213 1.00 78.44 167 MET A CA 1
ATOM 1340 C C . MET A 1 167 ? 43.091 -4.439 14.238 1.00 78.44 167 MET A C 1
ATOM 1342 O O . MET A 1 167 ? 43.571 -4.488 13.105 1.00 78.44 167 MET A O 1
ATOM 1346 N N . LYS A 1 168 ? 42.460 -3.339 14.673 1.00 78.88 168 LYS A N 1
ATOM 1347 C CA . LYS A 1 168 ? 42.291 -2.135 13.842 1.00 78.88 168 LYS A CA 1
ATOM 1348 C C . LYS A 1 168 ? 43.618 -1.413 13.572 1.00 78.88 168 LYS A C 1
ATOM 1350 O O . LYS A 1 168 ? 43.811 -0.878 12.479 1.00 78.88 168 LYS A O 1
ATOM 1355 N N . LYS A 1 169 ? 44.534 -1.381 14.546 1.00 77.00 169 LYS A N 1
ATOM 1356 C CA . LYS A 1 169 ? 45.884 -0.819 14.365 1.00 77.00 169 LYS A CA 1
ATOM 1357 C C . LYS A 1 169 ? 46.732 -1.693 13.442 1.00 77.00 169 LYS A C 1
ATOM 1359 O O . LYS A 1 169 ? 47.411 -1.148 12.576 1.00 77.00 169 LYS A O 1
ATOM 1364 N N . GLU A 1 170 ? 46.648 -3.011 13.589 1.00 72.25 170 GLU A N 1
ATOM 1365 C CA . GLU A 1 170 ? 47.359 -3.978 12.749 1.00 72.25 170 GLU A CA 1
ATOM 1366 C C . GLU A 1 170 ? 46.879 -3.904 11.291 1.00 72.25 170 GLU A C 1
ATOM 1368 O O . GLU A 1 170 ? 47.686 -3.779 10.371 1.00 72.25 170 GLU A O 1
ATOM 1373 N N . GLY A 1 171 ? 45.562 -3.826 11.070 1.00 66.19 171 GLY A N 1
ATOM 1374 C CA . GLY A 1 171 ? 44.987 -3.621 9.738 1.00 66.19 171 GLY A CA 1
ATOM 1375 C C . GLY A 1 171 ? 45.434 -2.313 9.073 1.00 66.19 171 GLY A C 1
ATOM 1376 O O . GLY A 1 171 ? 45.676 -2.290 7.870 1.00 66.19 171 GLY A O 1
ATOM 1377 N N . ARG A 1 172 ? 45.633 -1.232 9.845 1.00 60.81 172 ARG A N 1
ATOM 1378 C CA . ARG A 1 172 ? 46.132 0.053 9.317 1.00 60.81 172 ARG A CA 1
ATOM 1379 C C . ARG A 1 172 ? 47.622 0.018 8.952 1.00 60.81 172 ARG A C 1
ATOM 1381 O O . ARG A 1 172 ? 48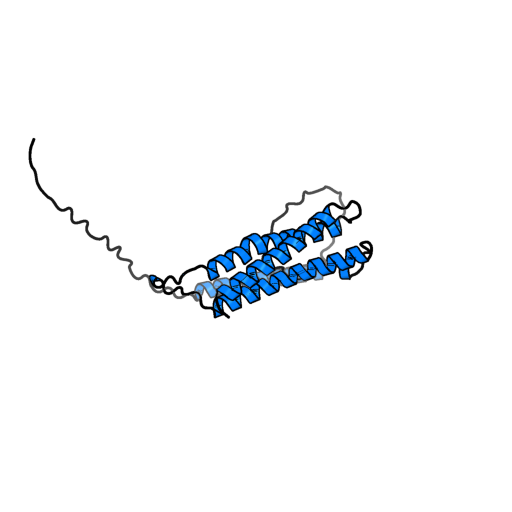.035 0.791 8.095 1.00 60.81 172 ARG A O 1
ATOM 1388 N N . LYS A 1 173 ? 48.421 -0.859 9.573 1.00 60.09 173 LYS A N 1
ATOM 1389 C CA . LYS A 1 173 ? 49.843 -1.060 9.232 1.00 60.09 173 LYS A CA 1
ATOM 1390 C C . LYS A 1 173 ? 50.045 -1.955 8.007 1.00 60.09 173 LYS A C 1
ATOM 1392 O O . LYS A 1 173 ? 51.074 -1.844 7.352 1.00 60.09 173 LYS A O 1
ATOM 1397 N N . ARG A 1 174 ? 49.074 -2.819 7.690 1.00 56.91 174 ARG A N 1
ATOM 1398 C CA . ARG A 1 174 ? 49.127 -3.746 6.546 1.00 56.91 174 ARG A CA 1
ATOM 1399 C C . ARG A 1 174 ? 48.686 -3.138 5.210 1.00 56.91 174 ARG A C 1
ATOM 1401 O O . ARG A 1 174 ? 48.740 -3.834 4.203 1.00 56.91 174 ARG A O 1
ATOM 1408 N N . VAL A 1 175 ? 48.281 -1.865 5.171 1.00 51.19 175 VAL A N 1
ATOM 1409 C CA . VAL A 1 175 ? 47.997 -1.168 3.906 1.00 51.19 175 VAL A CA 1
ATOM 1410 C C . VAL A 1 175 ? 49.323 -0.708 3.278 1.00 51.19 175 VAL A C 1
ATOM 1412 O O . VAL A 1 175 ? 50.001 0.137 3.870 1.00 51.19 175 VAL A O 1
ATOM 1415 N N . PRO A 1 176 ? 49.727 -1.234 2.106 1.00 46.72 176 PRO A N 1
ATOM 1416 C CA . PRO A 1 176 ? 50.945 -0.801 1.434 1.00 46.72 176 PRO A CA 1
ATOM 1417 C C . PRO A 1 176 ? 50.802 0.640 0.924 1.00 46.72 176 PRO A C 1
ATOM 1419 O O . PRO A 1 176 ? 49.822 1.005 0.282 1.00 46.72 176 PRO A O 1
ATOM 1422 N N . LYS A 1 177 ? 51.818 1.465 1.191 1.00 51.28 177 LYS A N 1
ATOM 1423 C CA . LYS A 1 177 ? 51.970 2.821 0.649 1.00 51.28 177 LYS A CA 1
ATOM 1424 C C . LYS A 1 177 ? 52.630 2.752 -0.737 1.00 51.28 177 LYS A C 1
ATOM 1426 O O . LYS A 1 177 ? 53.849 2.842 -0.802 1.00 51.28 177 LYS A O 1
ATOM 1431 N N . ARG A 1 178 ? 51.851 2.562 -1.811 1.00 40.06 178 ARG A N 1
ATOM 1432 C CA . ARG A 1 178 ? 52.185 2.794 -3.247 1.00 40.06 178 ARG A CA 1
ATOM 1433 C C . ARG A 1 178 ? 50.835 2.940 -3.986 1.00 40.06 178 ARG A C 1
ATOM 1435 O O . ARG A 1 178 ? 49.954 2.149 -3.689 1.00 40.06 178 ARG A O 1
ATOM 1442 N N . MET A 1 179 ? 50.524 3.894 -4.861 1.00 40.12 179 MET A N 1
ATOM 1443 C CA . MET A 1 179 ? 51.289 4.799 -5.719 1.00 40.12 179 MET A CA 1
ATOM 1444 C C . MET A 1 179 ? 50.726 6.225 -5.609 1.00 40.12 179 MET A C 1
ATOM 1446 O O . MET A 1 179 ? 49.516 6.430 -5.661 1.00 40.12 179 MET A O 1
ATOM 1450 N N . SER A 1 180 ? 51.609 7.207 -5.458 1.00 48.16 180 SER A N 1
ATOM 1451 C CA . SER A 1 180 ? 51.360 8.583 -5.878 1.00 48.16 180 SER A CA 1
ATOM 1452 C C . SER A 1 180 ? 51.815 8.684 -7.332 1.00 48.16 180 SER A C 1
ATOM 1454 O O . SER A 1 180 ? 52.988 8.962 -7.568 1.00 48.16 180 SER A O 1
ATOM 1456 N N . ASP A 1 181 ? 50.918 8.401 -8.272 1.00 41.44 181 ASP A N 1
ATOM 1457 C CA . ASP A 1 181 ? 51.140 8.759 -9.671 1.00 41.44 181 ASP A CA 1
ATOM 1458 C C . ASP A 1 181 ? 50.531 10.138 -9.913 1.00 41.44 181 ASP A C 1
ATOM 1460 O O . ASP A 1 181 ? 49.380 10.419 -9.571 1.00 41.44 181 ASP A O 1
ATOM 1464 N N . SER A 1 182 ? 51.389 11.006 -10.431 1.00 44.53 182 SER A N 1
ATOM 1465 C CA . SER A 1 182 ? 51.157 12.379 -10.840 1.00 44.53 182 SER A CA 1
ATOM 1466 C C . SER A 1 182 ? 49.858 12.543 -11.627 1.00 44.53 182 SER A C 1
ATOM 1468 O O . SER A 1 182 ? 49.706 11.998 -12.715 1.00 44.53 182 SER A O 1
ATOM 1470 N N . ILE A 1 183 ? 48.947 13.367 -11.112 1.00 48.28 183 ILE A N 1
ATOM 1471 C CA . ILE A 1 183 ? 47.927 14.010 -11.939 1.00 48.28 183 ILE A CA 1
ATOM 1472 C C . ILE A 1 183 ? 48.567 15.317 -12.414 1.00 48.28 183 ILE A C 1
ATOM 1474 O O . ILE A 1 183 ? 48.493 16.335 -11.728 1.00 48.28 183 ILE A O 1
ATOM 1478 N N . GLU A 1 184 ? 49.261 15.276 -13.553 1.00 50.28 184 GLU A N 1
ATOM 1479 C CA . GLU A 1 184 ? 49.494 16.494 -14.329 1.00 50.28 184 GLU A CA 1
ATOM 1480 C C . GLU A 1 184 ? 48.128 16.987 -14.804 1.00 50.28 184 GLU A C 1
ATOM 1482 O O . GLU A 1 184 ? 47.436 16.343 -15.592 1.00 50.2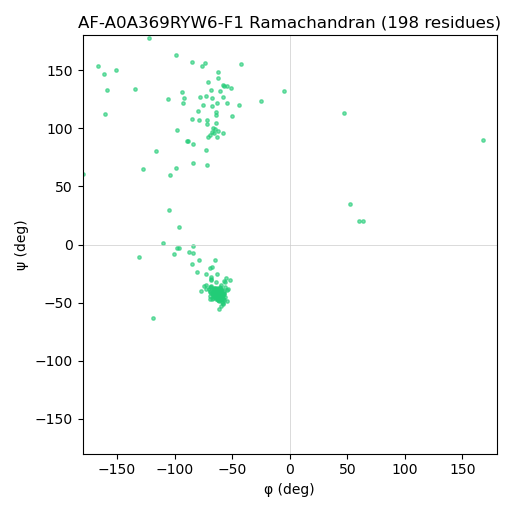8 184 GLU A O 1
ATOM 1487 N N . ILE A 1 185 ? 47.706 18.120 -14.250 1.00 44.56 185 ILE A N 1
ATOM 1488 C CA . ILE A 1 185 ? 46.522 18.842 -14.695 1.00 44.56 185 ILE A CA 1
ATOM 1489 C C . ILE A 1 185 ? 46.890 19.452 -16.048 1.00 44.56 185 ILE A C 1
ATOM 1491 O O . ILE A 1 185 ? 47.467 20.534 -16.114 1.00 44.56 185 ILE A O 1
ATOM 1495 N N . TYR A 1 186 ? 46.589 18.735 -17.129 1.00 39.34 186 TYR A N 1
ATOM 1496 C CA . TYR A 1 186 ? 46.601 19.300 -18.472 1.00 39.34 186 TYR A CA 1
ATOM 1497 C C . TYR A 1 186 ? 45.455 20.313 -18.567 1.00 39.34 186 TYR A C 1
ATOM 1499 O O . TYR A 1 186 ? 44.292 19.952 -18.753 1.00 39.34 186 TYR A O 1
ATOM 1507 N N . ALA A 1 187 ? 45.780 21.588 -18.367 1.00 46.47 187 ALA A N 1
ATOM 1508 C CA . ALA A 1 187 ? 44.934 22.688 -18.792 1.00 46.47 187 ALA A CA 1
ATOM 1509 C C . ALA A 1 187 ? 45.099 22.813 -20.315 1.00 46.47 187 ALA A C 1
ATOM 1511 O O . ALA A 1 187 ? 46.229 22.999 -20.768 1.00 46.47 187 ALA A O 1
ATOM 1512 N N . PRO A 1 188 ? 44.036 22.680 -21.126 1.00 46.72 188 PRO A N 1
ATOM 1513 C CA . PRO A 1 188 ? 44.150 22.993 -22.540 1.00 46.72 188 PRO A CA 1
ATOM 1514 C C . PRO A 1 188 ? 44.475 24.482 -22.671 1.00 46.72 188 PRO A C 1
ATOM 1516 O O . PRO A 1 188 ? 43.720 25.326 -22.181 1.00 46.72 188 PRO A O 1
ATOM 1519 N N . ASP A 1 189 ? 45.608 24.782 -23.310 1.00 45.66 189 ASP A N 1
ATOM 1520 C CA . ASP A 1 189 ? 45.988 26.131 -23.712 1.00 45.66 189 ASP A CA 1
ATOM 1521 C C . ASP A 1 189 ? 44.817 26.759 -24.467 1.00 45.66 189 ASP A C 1
ATOM 1523 O O . ASP A 1 189 ? 44.464 26.366 -25.584 1.00 45.66 189 ASP A O 1
ATOM 1527 N N . VAL A 1 190 ? 44.192 27.749 -23.832 1.00 46.97 190 VAL A N 1
ATOM 1528 C CA . VAL A 1 190 ? 43.316 28.684 -24.522 1.00 46.97 190 VAL A CA 1
ATOM 1529 C C . VAL A 1 190 ? 44.220 29.470 -25.460 1.00 46.97 190 VAL A C 1
ATOM 1531 O O . VAL A 1 190 ? 44.871 30.437 -25.071 1.00 46.97 190 VAL A O 1
ATOM 1534 N N . MET A 1 191 ? 44.265 29.020 -26.710 1.00 40.50 191 MET A N 1
ATOM 1535 C CA . MET A 1 191 ? 44.726 29.808 -27.841 1.00 40.50 191 MET A CA 1
ATOM 1536 C C . MET A 1 191 ? 43.838 31.052 -27.908 1.00 40.50 191 MET A C 1
ATOM 1538 O O . MET A 1 191 ? 42.728 31.015 -28.443 1.00 40.50 191 MET A O 1
ATOM 1542 N N . ILE A 1 192 ? 44.306 32.152 -27.316 1.00 48.25 192 ILE A N 1
ATOM 1543 C CA . ILE A 1 192 ? 43.775 33.482 -27.595 1.00 48.25 192 ILE A CA 1
ATOM 1544 C C . ILE A 1 192 ? 44.118 33.741 -29.057 1.00 48.25 192 ILE A C 1
ATOM 1546 O O . ILE A 1 192 ? 45.252 34.055 -29.408 1.00 48.25 192 ILE A O 1
ATOM 1550 N N . ILE A 1 193 ? 43.129 33.527 -29.919 1.00 47.06 19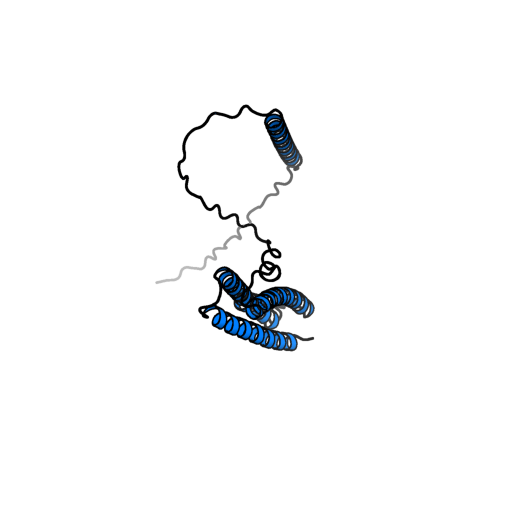3 ILE A N 1
ATOM 1551 C CA . ILE A 1 193 ? 43.173 33.959 -31.307 1.00 47.06 193 ILE A CA 1
ATOM 1552 C C . ILE A 1 193 ? 43.157 35.485 -31.259 1.00 47.06 193 ILE A C 1
ATOM 1554 O O . ILE A 1 193 ? 42.112 36.105 -31.065 1.00 47.06 193 ILE A O 1
ATOM 1558 N N . GLU A 1 194 ? 44.334 36.090 -31.406 1.00 48.94 194 GLU A N 1
ATOM 1559 C CA . GLU A 1 194 ? 44.429 37.467 -31.861 1.00 48.94 194 GLU A CA 1
ATOM 1560 C C . GLU A 1 194 ? 43.751 37.567 -33.229 1.00 48.94 194 GLU A C 1
ATOM 1562 O O . GLU A 1 194 ? 44.040 36.818 -34.165 1.00 48.94 194 GLU A O 1
ATOM 1567 N N . SER A 1 195 ? 42.821 38.506 -33.351 1.00 43.53 195 SER A N 1
ATOM 1568 C CA . SER A 1 195 ? 42.342 39.006 -34.632 1.00 43.53 195 SER A CA 1
ATOM 1569 C C . SER A 1 195 ? 41.893 40.460 -34.472 1.00 43.53 195 SER A C 1
ATOM 1571 O O . SER A 1 195 ? 41.563 40.893 -33.368 1.00 43.53 195 SER A O 1
ATOM 1573 N N . PRO A 1 196 ? 42.001 41.252 -35.545 1.00 47.78 196 PRO A N 1
ATOM 1574 C CA . PRO A 1 196 ? 42.769 42.487 -35.508 1.00 47.78 196 PRO A CA 1
ATOM 1575 C C . PRO A 1 196 ? 41.923 43.743 -35.299 1.00 47.78 196 PRO A C 1
ATOM 1577 O O . PRO A 1 196 ? 40.724 43.782 -35.563 1.00 47.78 196 PRO A O 1
ATOM 1580 N N . SER A 1 197 ? 42.635 44.800 -34.905 1.00 48.50 197 SER A N 1
ATOM 1581 C CA . SER A 1 197 ? 42.324 46.209 -35.154 1.00 48.50 197 SER A CA 1
ATOM 1582 C C . SER A 1 197 ? 41.444 46.436 -36.391 1.00 48.50 197 SER A C 1
ATOM 1584 O O . SER A 1 197 ? 41.840 46.086 -37.507 1.00 48.50 197 SER A O 1
ATOM 1586 N N . ASN A 1 198 ? 40.297 47.100 -36.206 1.00 42.47 198 ASN A N 1
ATOM 1587 C CA . ASN A 1 198 ? 39.802 48.083 -37.169 1.00 42.47 198 ASN A CA 1
ATOM 1588 C C . ASN A 1 198 ? 38.759 49.043 -36.552 1.00 42.47 198 ASN A C 1
ATOM 1590 O O . ASN A 1 198 ? 37.648 48.646 -36.219 1.00 42.47 198 ASN A O 1
ATOM 1594 N N . TYR A 1 199 ? 39.173 50.310 -36.445 1.00 42.00 199 TYR A N 1
ATOM 1595 C CA . TYR A 1 199 ? 38.439 51.558 -36.707 1.00 42.00 199 TYR A CA 1
ATOM 1596 C C . TYR A 1 199 ? 37.017 51.780 -36.150 1.00 42.00 199 TYR A C 1
ATOM 1598 O O . TYR A 1 199 ? 36.025 51.312 -36.709 1.00 42.00 199 TYR A O 1
ATOM 1606 N N . LYS A 1 200 ? 36.916 52.744 -35.225 1.00 41.00 200 LYS A N 1
ATOM 1607 C CA . LYS A 1 200 ? 36.375 54.083 -35.533 1.00 41.00 200 LYS A CA 1
ATOM 1608 C C . LYS A 1 200 ? 36.870 55.130 -34.541 1.00 41.00 200 LYS A C 1
ATOM 1610 O O . LYS A 1 200 ? 36.993 54.781 -33.350 1.00 41.00 200 LYS A O 1
#

Foldseek 3Di:
DALVVLVVVLVVLLVVLVVLLVVLVVVLPDPLADPLLNVLSVVLSVLSVCLNVPLSVVLVCLSPDDAPVVVRRNRDPVNSVVSVVVSVVSSVLSVLSSVLSVVCVVVSNPPDPSVVPNPPPDPDDPPPPPDDDDDDDDDDDDDDDDDPVNVVVVVVVVVVVVVVVVVVVVVVVPDDDDDPDDPPPPDPPPPPPDDDDDDD

Radius of gyration: 30.91 Å; Cα contacts (8 Å, |Δi|>4): 86; chains: 1; bounding box: 69×68×86 Å

pLDDT: mean 74.74, std 21.72, range [33.62, 98.06]